Protein AF-A0A9W6PBM6-F1 (afdb_monomer_lite)

Sequence (215 aa):
MSSSIDFDEAFSVLFLESGWREPIGPVEALRRWKSFSEDCLDGFPWDVDDYNNDLTLRTRLAETLPRLEEEGYDAARRLAGKIEESDSRVRVVLRCESFLGFPEDRWWLRRTPIYASKDFCIEFREAYGVDIEPKSRFDDDKREIARMKAAGMSALDVLIHVRAEGWYVSTNSGLFFRAFREAFPSVRRNRKLVLGWISGEVEEPMLRSSFSEHR

Secondary structure (DSSP, 8-state):
---HHHHHHHHHHHHHHTT-SS---HHHHHHHHHHHHHHHHT-B-S-HHHHHHHHHHHHHHHHHHHHHHHTT-HHHHHHHHHHHHHHHHHHHHEEEE--TTS-GGGHHHHEEESEE-HHHHHHHHHHH----EE--HHHHHHHHHHHHHHTT--HHHHHHHHHHTT-GGGGSHHHHHHHHHHH-GGGGTTHHHHHHHHHTSS-HHHHHHHHHTT-

Organism: NCBI:txid1670832

Structure (mmCIF, N/CA/C/O backbone):
data_AF-A0A9W6PBM6-F1
#
_entry.id   AF-A0A9W6PBM6-F1
#
loop_
_atom_site.group_PDB
_atom_site.id
_atom_site.type_symbol
_atom_site.label_atom_id
_atom_site.label_alt_id
_atom_site.label_comp_id
_atom_site.label_asym_id
_atom_site.label_entity_id
_atom_site.label_seq_id
_atom_site.pdbx_PDB_ins_code
_atom_site.Cartn_x
_atom_site.Cartn_y
_atom_site.Cartn_z
_atom_site.occupancy
_atom_site.B_iso_or_equiv
_atom_site.auth_seq_id
_atom_site.auth_comp_id
_atom_site.auth_asym_id
_atom_site.auth_atom_id
_atom_site.pdbx_PDB_model_num
ATOM 1 N N . MET A 1 1 ? 33.740 -4.384 -11.331 1.00 48.44 1 MET A N 1
ATOM 2 C CA . MET A 1 1 ? 32.883 -4.520 -10.135 1.00 48.44 1 MET A CA 1
ATOM 3 C C . MET A 1 1 ? 32.331 -3.139 -9.820 1.00 48.44 1 MET A C 1
ATOM 5 O O . MET A 1 1 ? 33.016 -2.377 -9.152 1.00 48.44 1 MET A O 1
ATOM 9 N N . SER A 1 2 ? 31.169 -2.783 -10.375 1.00 53.16 2 SER A N 1
ATOM 10 C CA . SER A 1 2 ? 30.454 -1.574 -9.942 1.00 53.16 2 SER A CA 1
ATOM 11 C C . SER A 1 2 ? 29.960 -1.812 -8.507 1.00 53.16 2 SER A C 1
ATOM 13 O O . SER A 1 2 ? 29.521 -2.917 -8.171 1.00 53.16 2 SER A O 1
ATOM 15 N N . SER A 1 3 ? 30.190 -0.842 -7.622 1.00 68.25 3 SER A N 1
ATOM 16 C CA . SER A 1 3 ? 29.920 -0.974 -6.186 1.00 68.25 3 SER A CA 1
ATOM 17 C C . SER A 1 3 ? 28.427 -0.793 -5.882 1.00 68.25 3 SER A C 1
ATOM 19 O O . SER A 1 3 ? 27.703 -0.182 -6.659 1.00 68.25 3 SER A O 1
ATOM 21 N N . SER A 1 4 ? 27.945 -1.278 -4.733 1.00 69.12 4 SER A N 1
ATOM 22 C CA . SER A 1 4 ? 26.537 -1.087 -4.329 1.00 69.12 4 SER A CA 1
ATOM 23 C C . SER A 1 4 ? 26.129 0.389 -4.206 1.00 69.12 4 SER A C 1
ATOM 25 O O . SER A 1 4 ? 24.954 0.693 -4.352 1.00 69.12 4 SER A O 1
ATOM 27 N N . ILE A 1 5 ? 27.082 1.290 -3.936 1.00 71.50 5 ILE A N 1
ATOM 28 C CA . ILE A 1 5 ? 26.837 2.735 -3.799 1.00 71.50 5 ILE A CA 1
ATOM 29 C C . ILE A 1 5 ? 26.581 3.373 -5.173 1.00 71.50 5 ILE A C 1
ATOM 31 O O . ILE A 1 5 ? 25.700 4.213 -5.304 1.00 71.50 5 ILE A O 1
ATOM 35 N N . ASP A 1 6 ? 27.299 2.911 -6.197 1.00 89.44 6 ASP A N 1
ATOM 36 C CA . ASP A 1 6 ? 27.178 3.377 -7.586 1.00 89.44 6 ASP A CA 1
ATOM 37 C C . ASP A 1 6 ? 25.800 3.013 -8.178 1.00 89.44 6 ASP A C 1
ATOM 39 O O . ASP A 1 6 ? 25.135 3.844 -8.788 1.00 89.44 6 ASP A O 1
ATOM 43 N N . PHE A 1 7 ? 25.290 1.809 -7.886 1.00 94.38 7 PHE A N 1
ATOM 44 C CA . PHE A 1 7 ? 23.940 1.413 -8.308 1.00 94.38 7 PHE A CA 1
ATOM 45 C C . PHE A 1 7 ? 22.820 2.207 -7.621 1.00 94.38 7 PHE A C 1
ATOM 47 O O . PHE A 1 7 ? 21.872 2.610 -8.290 1.00 94.38 7 PHE A O 1
ATOM 54 N N . ASP A 1 8 ? 22.890 2.413 -6.303 1.00 96.00 8 ASP A N 1
ATOM 55 C CA . ASP A 1 8 ? 21.833 3.111 -5.558 1.00 96.00 8 ASP A CA 1
ATOM 56 C C . ASP A 1 8 ? 21.700 4.575 -6.008 1.00 96.00 8 ASP A C 1
ATOM 58 O O . ASP A 1 8 ? 20.582 5.089 -6.133 1.00 96.00 8 ASP A O 1
ATOM 62 N N . GLU A 1 9 ? 22.828 5.232 -6.290 1.00 96.00 9 GLU A N 1
ATOM 63 C CA . GLU A 1 9 ? 22.867 6.590 -6.833 1.00 96.00 9 GLU A CA 1
ATOM 64 C C . GLU A 1 9 ? 22.332 6.633 -8.270 1.00 96.00 9 GLU A C 1
ATOM 66 O O . GLU A 1 9 ? 21.391 7.384 -8.537 1.00 96.00 9 GLU A O 1
ATOM 71 N N . ALA A 1 10 ? 22.842 5.776 -9.165 1.00 96.31 10 ALA A N 1
ATOM 72 C CA . ALA A 1 10 ? 22.375 5.694 -10.551 1.00 96.31 10 ALA A CA 1
ATOM 73 C C . ALA A 1 10 ? 20.869 5.393 -10.632 1.00 96.31 10 ALA A C 1
ATOM 75 O O . ALA A 1 10 ? 20.134 6.049 -11.373 1.00 96.31 10 ALA A O 1
ATOM 76 N N . PHE A 1 11 ? 20.379 4.459 -9.809 1.00 97.50 11 PHE A N 1
ATOM 77 C CA . PHE A 1 11 ? 18.954 4.166 -9.682 1.00 97.50 11 PHE A CA 1
ATOM 78 C C . PHE A 1 11 ? 18.173 5.404 -9.254 1.00 97.50 11 PHE A C 1
ATOM 80 O O . PHE A 1 11 ? 17.203 5.764 -9.916 1.00 97.50 11 PHE A O 1
ATOM 87 N N . SER A 1 12 ? 18.593 6.070 -8.177 1.00 96.81 12 SER A N 1
ATOM 88 C CA . SER A 1 12 ? 17.875 7.226 -7.629 1.00 96.81 12 SER A CA 1
ATOM 89 C C . SER A 1 12 ? 17.792 8.380 -8.634 1.00 96.81 12 SER A C 1
ATOM 91 O O . SER A 1 12 ? 16.738 9.009 -8.752 1.00 96.81 12 SER A O 1
ATOM 93 N N . VAL A 1 13 ? 18.872 8.630 -9.384 1.00 96.25 13 VAL A N 1
ATOM 94 C CA . VAL A 1 13 ? 18.924 9.646 -10.447 1.00 96.25 13 VAL A CA 1
ATOM 95 C C . VAL A 1 13 ? 17.980 9.282 -11.590 1.00 96.25 13 VAL A C 1
ATOM 97 O O . VAL A 1 13 ? 17.091 10.065 -11.918 1.00 96.25 13 VAL A O 1
ATOM 100 N N . LEU A 1 14 ? 18.096 8.077 -12.154 1.00 95.38 14 LEU A N 1
ATOM 101 C CA . LEU A 1 14 ? 17.248 7.656 -13.272 1.00 95.38 14 LEU A CA 1
ATOM 102 C C . LEU A 1 14 ? 15.766 7.558 -12.891 1.00 95.38 14 LEU A C 1
ATOM 104 O O . LEU A 1 14 ? 14.889 7.821 -13.716 1.00 95.38 14 LEU A O 1
ATOM 108 N N . PHE A 1 15 ? 15.462 7.186 -11.648 1.00 94.50 15 PHE A N 1
ATOM 109 C CA . PHE A 1 15 ? 14.090 7.140 -11.151 1.00 94.50 15 PHE A CA 1
ATOM 110 C C . PHE A 1 15 ? 13.494 8.548 -11.032 1.00 94.50 15 PHE A C 1
ATOM 112 O O . PHE A 1 15 ? 12.340 8.760 -11.405 1.00 94.50 15 PHE A O 1
ATOM 119 N N . LEU A 1 16 ? 14.282 9.530 -10.583 1.00 94.75 16 LEU A N 1
ATOM 120 C CA . LEU A 1 16 ? 13.883 10.938 -10.577 1.00 94.75 16 LEU A CA 1
ATOM 121 C C . LEU A 1 16 ? 13.661 11.459 -12.007 1.00 94.75 16 LEU A C 1
ATOM 123 O O . LEU A 1 16 ? 12.617 12.046 -12.286 1.00 94.75 16 LEU A O 1
ATOM 127 N N . GLU A 1 17 ? 14.582 11.177 -12.933 1.00 94.56 17 GLU A N 1
ATOM 128 C CA . GLU A 1 17 ? 14.462 11.550 -14.353 1.00 94.56 17 GLU A CA 1
ATOM 129 C C . GLU A 1 17 ? 13.239 10.935 -15.039 1.00 94.56 17 GLU A C 1
ATOM 131 O O . GLU A 1 17 ? 12.662 11.544 -15.940 1.00 94.56 17 GLU A O 1
ATOM 136 N N . SER A 1 18 ? 12.803 9.751 -14.597 1.00 91.44 18 SER A N 1
ATOM 137 C CA . SER A 1 18 ? 11.570 9.134 -15.093 1.00 91.44 18 SER A CA 1
ATOM 138 C C . SER A 1 18 ? 10.317 9.952 -14.744 1.00 91.44 18 SER A C 1
ATOM 140 O O . SER A 1 18 ? 9.258 9.722 -15.318 1.00 91.44 18 SER A O 1
ATOM 142 N N . GLY A 1 19 ? 10.416 10.939 -13.847 1.00 91.44 19 GLY A N 1
ATOM 143 C CA . GLY A 1 19 ? 9.317 11.814 -13.438 1.00 91.44 19 GLY A CA 1
ATOM 144 C C . GLY A 1 19 ? 8.687 11.422 -12.102 1.00 91.44 19 GLY A C 1
ATOM 145 O O . GLY A 1 19 ? 7.528 11.758 -11.848 1.00 91.44 19 GLY A O 1
ATOM 146 N N . TRP A 1 20 ? 9.410 10.682 -11.259 1.00 93.31 20 TRP A N 1
ATOM 147 C CA . TRP A 1 20 ? 9.046 10.515 -9.852 1.00 93.31 20 TRP A CA 1
ATOM 148 C C . TRP A 1 20 ? 9.340 11.806 -9.068 1.00 93.31 20 TRP A C 1
ATOM 150 O O . TRP A 1 20 ? 10.164 12.611 -9.487 1.00 93.31 20 TRP A O 1
ATOM 160 N N . ARG A 1 21 ? 8.644 12.058 -7.951 1.00 90.56 21 ARG A N 1
ATOM 161 C CA . ARG A 1 21 ? 8.680 13.384 -7.292 1.00 90.56 21 ARG A CA 1
ATOM 162 C C . ARG A 1 21 ? 9.959 13.646 -6.494 1.00 90.56 21 ARG A C 1
ATOM 164 O O . ARG A 1 21 ? 10.412 14.783 -6.430 1.00 90.56 21 ARG A O 1
ATOM 171 N N . GLU A 1 22 ? 10.507 12.613 -5.864 1.00 92.12 22 GLU A N 1
ATOM 172 C CA . GLU A 1 22 ? 11.639 12.710 -4.936 1.00 92.12 22 GLU A CA 1
ATOM 173 C C . GLU A 1 22 ? 12.583 11.521 -5.133 1.00 92.12 22 GLU A C 1
ATOM 175 O O . GLU A 1 22 ? 12.103 10.441 -5.470 1.00 92.12 22 GLU A O 1
ATOM 180 N N . PRO A 1 23 ? 13.898 11.654 -4.898 1.00 92.06 23 PRO A N 1
ATOM 181 C CA . PRO A 1 23 ? 14.811 10.516 -4.973 1.00 92.06 23 PRO A CA 1
ATOM 182 C C . PRO A 1 23 ? 14.348 9.349 -4.088 1.00 92.06 23 PRO A C 1
ATOM 184 O O . PRO A 1 23 ? 14.012 9.530 -2.917 1.00 92.06 23 PRO A O 1
ATOM 187 N N . ILE A 1 24 ? 14.350 8.140 -4.645 1.00 96.38 24 ILE A N 1
ATOM 188 C CA . ILE A 1 24 ? 14.013 6.899 -3.943 1.00 96.38 24 ILE A CA 1
ATOM 189 C C . ILE A 1 24 ? 15.064 5.845 -4.276 1.00 96.38 24 ILE A C 1
ATOM 191 O O . ILE A 1 24 ? 15.410 5.650 -5.437 1.00 96.38 24 ILE A O 1
ATOM 195 N N . GLY A 1 25 ? 15.559 5.157 -3.249 1.00 97.12 25 GLY A N 1
ATOM 196 C CA . GLY A 1 25 ? 16.510 4.066 -3.427 1.00 97.12 25 GLY A CA 1
ATOM 197 C C . GLY A 1 25 ? 15.835 2.758 -3.862 1.00 97.12 25 GLY A C 1
ATOM 198 O O . GLY A 1 25 ? 14.642 2.549 -3.607 1.00 97.12 25 GLY A O 1
ATOM 199 N N . PRO A 1 26 ? 16.600 1.817 -4.438 1.00 97.62 26 PRO A N 1
ATOM 200 C CA . PRO A 1 26 ? 16.070 0.552 -4.952 1.00 97.62 26 PRO A CA 1
ATOM 201 C C . PRO A 1 26 ? 15.400 -0.312 -3.873 1.00 97.62 26 PRO A C 1
ATOM 203 O O . PRO A 1 26 ? 14.389 -0.968 -4.128 1.00 97.62 26 PRO A O 1
ATOM 206 N N . VAL A 1 27 ? 15.934 -0.294 -2.646 1.00 97.44 27 VAL A N 1
ATOM 207 C CA . VAL A 1 27 ? 15.370 -1.034 -1.503 1.00 97.44 27 VAL A CA 1
ATOM 208 C C . VAL A 1 27 ? 13.991 -0.500 -1.121 1.00 97.44 27 VAL A C 1
ATOM 210 O O . VAL A 1 27 ? 13.068 -1.281 -0.897 1.00 97.44 27 VAL A O 1
ATOM 213 N N . GLU A 1 28 ? 13.838 0.822 -1.074 1.00 97.56 28 GLU A N 1
ATOM 214 C CA . GLU A 1 28 ? 12.576 1.468 -0.717 1.00 97.56 28 GLU A CA 1
ATOM 215 C C . GLU A 1 28 ? 11.527 1.288 -1.821 1.00 97.56 28 GLU A C 1
ATOM 217 O O . GLU A 1 28 ? 10.378 0.970 -1.519 1.00 97.56 28 GLU A O 1
ATOM 222 N N . ALA A 1 29 ? 11.918 1.391 -3.097 1.00 98.19 29 ALA A N 1
ATOM 223 C CA . ALA A 1 29 ? 11.020 1.135 -4.223 1.00 98.19 29 ALA A CA 1
ATOM 224 C C . ALA A 1 29 ? 10.484 -0.308 -4.211 1.00 98.19 29 ALA A C 1
ATOM 226 O O . ALA A 1 29 ? 9.277 -0.526 -4.333 1.00 98.19 29 ALA A O 1
ATOM 227 N N . LEU A 1 30 ? 11.360 -1.295 -3.978 1.00 98.44 30 LEU A N 1
ATOM 228 C CA . LEU A 1 30 ? 10.950 -2.692 -3.814 1.00 98.44 30 LEU A CA 1
ATOM 229 C C . LEU A 1 30 ? 10.023 -2.878 -2.612 1.00 98.44 30 LEU A C 1
ATOM 231 O O . LEU A 1 30 ? 9.016 -3.578 -2.718 1.00 98.44 30 LEU A O 1
ATOM 235 N N . ARG A 1 31 ? 10.361 -2.274 -1.466 1.00 97.88 31 ARG A N 1
ATOM 236 C CA . ARG A 1 31 ? 9.555 -2.374 -0.246 1.00 97.88 31 ARG A CA 1
ATOM 237 C C . ARG A 1 31 ? 8.140 -1.856 -0.488 1.00 97.88 31 ARG A C 1
ATOM 239 O O . ARG A 1 31 ? 7.194 -2.549 -0.132 1.00 97.88 31 ARG A O 1
ATOM 246 N N . ARG A 1 32 ? 7.996 -0.688 -1.123 1.00 97.44 32 ARG A N 1
ATOM 247 C CA . ARG A 1 32 ? 6.688 -0.109 -1.464 1.00 97.44 32 ARG A CA 1
ATOM 248 C C . ARG A 1 32 ? 5.885 -1.012 -2.391 1.00 97.44 32 ARG A C 1
ATOM 250 O O . ARG A 1 32 ? 4.752 -1.339 -2.065 1.00 97.44 32 ARG A O 1
ATOM 257 N N . TRP A 1 33 ? 6.491 -1.498 -3.476 1.00 98.12 33 TRP A N 1
ATOM 258 C CA . TRP A 1 33 ? 5.792 -2.397 -4.399 1.00 98.12 33 TRP A CA 1
ATOM 259 C C . TRP A 1 33 ? 5.368 -3.717 -3.740 1.00 98.12 33 TRP A C 1
ATOM 261 O O . TRP A 1 33 ? 4.278 -4.231 -3.987 1.00 98.12 33 TRP A O 1
ATOM 271 N N . LYS A 1 34 ? 6.205 -4.257 -2.848 1.00 97.94 34 LYS A N 1
ATOM 272 C CA . LYS A 1 34 ? 5.854 -5.437 -2.055 1.00 97.94 34 LYS A CA 1
ATOM 273 C C . LYS A 1 34 ? 4.678 -5.157 -1.112 1.00 97.94 34 LYS A C 1
ATOM 275 O O . LYS A 1 34 ? 3.774 -5.983 -1.041 1.00 97.94 34 LYS A O 1
ATOM 280 N N . SER A 1 35 ? 4.669 -4.009 -0.433 1.00 96.50 35 SER A N 1
ATOM 281 C CA . SER A 1 35 ? 3.544 -3.598 0.416 1.00 96.50 35 SER A CA 1
ATOM 282 C C . SER A 1 35 ? 2.253 -3.451 -0.390 1.00 96.50 35 SER A C 1
ATOM 284 O O . SER A 1 35 ? 1.244 -4.020 0.005 1.00 96.50 35 SER A O 1
ATOM 286 N N . PHE A 1 36 ? 2.299 -2.815 -1.565 1.00 97.62 36 PHE A N 1
ATOM 287 C CA . PHE A 1 36 ? 1.158 -2.760 -2.485 1.00 97.62 36 PHE A CA 1
ATOM 288 C C . PHE A 1 36 ? 0.641 -4.158 -2.853 1.00 97.62 36 PHE A C 1
ATOM 290 O O . PHE A 1 36 ? -0.565 -4.409 -2.844 1.00 97.62 36 PHE A O 1
ATOM 297 N N . SER A 1 37 ? 1.548 -5.097 -3.149 1.00 97.25 37 SER A N 1
ATOM 298 C CA . SER A 1 37 ? 1.170 -6.479 -3.447 1.00 97.25 37 SER A CA 1
ATOM 299 C C . SER A 1 37 ? 0.463 -7.167 -2.283 1.00 97.25 37 SER A C 1
ATOM 301 O O . SER A 1 37 ? -0.447 -7.960 -2.524 1.00 97.25 37 SER A O 1
ATOM 303 N N . GLU A 1 38 ? 0.911 -6.934 -1.055 1.00 96.31 38 GLU A N 1
ATOM 304 C CA . GLU A 1 38 ? 0.310 -7.506 0.150 1.00 96.31 38 GLU A CA 1
ATOM 305 C C . GLU A 1 38 ? -1.066 -6.885 0.409 1.00 96.31 38 GLU A C 1
ATOM 307 O O . GLU A 1 38 ? -2.045 -7.614 0.560 1.00 96.31 38 GLU A O 1
ATOM 312 N N . ASP A 1 39 ? -1.172 -5.563 0.297 1.00 96.75 39 ASP A N 1
ATOM 313 C CA . ASP A 1 39 ? -2.428 -4.828 0.442 1.00 96.75 39 ASP A CA 1
ATOM 314 C C . ASP A 1 39 ? -3.469 -5.228 -0.615 1.00 96.75 39 ASP A C 1
ATOM 316 O O . ASP A 1 39 ? -4.649 -5.373 -0.301 1.00 96.75 39 ASP A O 1
ATOM 320 N N . CYS A 1 40 ? -3.059 -5.486 -1.862 1.00 97.25 40 CYS A N 1
ATOM 321 C CA . CYS A 1 40 ? -3.966 -6.015 -2.884 1.00 97.25 40 CYS A CA 1
ATOM 322 C C . CYS A 1 40 ? -4.524 -7.394 -2.509 1.00 97.25 40 CYS A C 1
ATOM 324 O O . CYS A 1 40 ? -5.707 -7.655 -2.723 1.00 97.25 40 CYS A O 1
ATOM 326 N N . LEU A 1 41 ? -3.695 -8.286 -1.955 1.00 96.94 41 LEU A N 1
ATOM 327 C CA . LEU A 1 41 ? -4.128 -9.635 -1.572 1.00 96.94 41 LEU A CA 1
ATOM 328 C C . LEU A 1 41 ? -5.163 -9.603 -0.446 1.00 96.94 41 LEU A C 1
ATOM 330 O O . LEU A 1 41 ? -6.127 -10.369 -0.503 1.00 96.94 41 LEU A O 1
ATOM 334 N N . ASP A 1 42 ? -4.994 -8.697 0.515 1.00 97.12 42 ASP A N 1
ATOM 335 C CA . ASP A 1 42 ? -5.900 -8.504 1.653 1.00 97.12 42 ASP A CA 1
ATOM 336 C C . ASP A 1 42 ? -7.119 -7.611 1.327 1.00 97.12 42 ASP A C 1
ATOM 338 O O . ASP A 1 42 ? -7.988 -7.401 2.180 1.00 97.12 42 ASP A O 1
ATOM 342 N N . GLY A 1 43 ? -7.220 -7.146 0.078 1.00 97.81 43 GLY A N 1
ATOM 343 C CA . GLY A 1 43 ? -8.232 -6.221 -0.419 1.00 97.81 43 GLY A CA 1
ATOM 344 C C . GLY A 1 43 ? -7.800 -4.783 -0.180 1.00 97.81 43 GLY A C 1
ATOM 345 O O . GLY A 1 43 ? -7.874 -4.297 0.947 1.00 97.81 43 GLY A O 1
ATOM 346 N N . PHE A 1 44 ? -7.376 -4.116 -1.260 1.00 97.88 44 PHE A N 1
ATOM 347 C CA . PHE A 1 44 ? -6.656 -2.845 -1.191 1.00 97.88 44 PHE A CA 1
ATOM 348 C C . PHE A 1 44 ? -7.371 -1.839 -0.269 1.00 97.88 44 PHE A C 1
ATOM 350 O O . PHE A 1 44 ? -8.522 -1.459 -0.539 1.00 97.88 44 PHE A O 1
ATOM 357 N N . PRO A 1 45 ? -6.744 -1.452 0.855 1.00 97.50 45 PRO A N 1
ATOM 358 C CA . PRO A 1 45 ? -7.442 -0.757 1.924 1.00 97.50 45 PRO A CA 1
ATOM 359 C C . PRO A 1 45 ? -7.416 0.761 1.758 1.00 97.50 45 PRO A C 1
ATOM 361 O O . PRO A 1 45 ? -8.134 1.448 2.479 1.00 97.50 45 PRO A O 1
ATOM 364 N N . TRP A 1 46 ? -6.579 1.290 0.866 1.00 97.44 46 TRP A N 1
ATOM 365 C CA . TRP A 1 46 ? -6.329 2.721 0.685 1.00 97.44 46 TRP A CA 1
ATOM 366 C C . TRP A 1 46 ? -7.272 3.353 -0.342 1.00 97.44 46 TRP A C 1
ATOM 368 O O . TRP A 1 46 ? -8.226 2.709 -0.776 1.00 97.44 46 TRP A O 1
ATOM 378 N N . ASP A 1 47 ? -7.063 4.628 -0.652 1.00 97.38 47 ASP A N 1
ATOM 379 C CA . ASP A 1 47 ? -7.880 5.371 -1.612 1.00 97.38 47 ASP A CA 1
ATOM 380 C C . ASP A 1 47 ? -7.375 5.215 -3.061 1.00 97.38 47 ASP A C 1
ATOM 382 O O . ASP A 1 47 ? -6.381 4.532 -3.343 1.00 97.38 47 ASP A O 1
ATOM 386 N N . VAL A 1 48 ? -8.110 5.796 -4.010 1.00 97.94 48 VAL A N 1
ATOM 387 C CA . VAL A 1 48 ? -7.766 5.725 -5.441 1.00 97.94 48 VAL A CA 1
ATOM 388 C C . VAL A 1 48 ? -6.455 6.449 -5.768 1.00 97.94 48 VAL A C 1
ATOM 390 O O . VAL A 1 48 ? -5.725 6.018 -6.665 1.00 97.94 48 VAL A O 1
ATOM 393 N N . ASP A 1 49 ? -6.122 7.517 -5.045 1.00 97.69 49 ASP A N 1
ATOM 394 C CA . ASP A 1 49 ? -4.885 8.266 -5.269 1.00 97.69 49 ASP A CA 1
ATOM 395 C C . ASP A 1 49 ? -3.662 7.450 -4.835 1.00 97.69 49 ASP A C 1
ATOM 397 O O . ASP A 1 49 ? -2.674 7.381 -5.574 1.00 97.69 49 ASP A O 1
ATOM 401 N N . ASP A 1 50 ? -3.737 6.778 -3.684 1.00 97.88 50 ASP A N 1
ATOM 402 C CA . ASP A 1 50 ? -2.719 5.839 -3.208 1.00 97.88 50 ASP A CA 1
ATOM 403 C C . ASP A 1 50 ? -2.503 4.700 -4.219 1.00 97.88 50 ASP A C 1
ATOM 405 O O . ASP A 1 50 ? -1.369 4.436 -4.626 1.00 97.88 50 ASP A O 1
ATOM 409 N N . TYR A 1 51 ? -3.586 4.103 -4.728 1.00 98.19 51 TYR A N 1
ATOM 410 C CA . TYR A 1 51 ? -3.513 3.072 -5.770 1.00 98.19 51 TYR A CA 1
ATOM 411 C C . TYR A 1 51 ? -2.799 3.566 -7.036 1.00 98.19 51 TYR A C 1
ATOM 413 O O . TYR A 1 51 ? -1.890 2.912 -7.554 1.00 98.19 51 TYR A O 1
ATOM 421 N N . ASN A 1 52 ? -3.159 4.756 -7.522 1.00 97.75 52 ASN A N 1
ATOM 422 C CA . ASN A 1 52 ? -2.528 5.358 -8.695 1.00 97.75 52 ASN A CA 1
ATOM 423 C C . ASN A 1 52 ? -1.045 5.687 -8.464 1.00 97.75 52 ASN A C 1
ATOM 425 O O . ASN A 1 52 ? -0.231 5.564 -9.389 1.00 97.75 52 ASN A O 1
ATOM 429 N N . ASN A 1 53 ? -0.666 6.080 -7.245 1.00 97.50 53 ASN A N 1
ATOM 430 C CA . ASN A 1 53 ? 0.732 6.302 -6.882 1.00 97.50 53 ASN A CA 1
ATOM 431 C C . ASN A 1 53 ? 1.545 4.998 -6.960 1.00 97.50 53 ASN A C 1
ATOM 433 O O . ASN A 1 53 ? 2.653 5.012 -7.504 1.00 97.50 53 ASN A O 1
ATOM 437 N N . ASP A 1 54 ? 0.994 3.871 -6.503 1.00 98.19 54 ASP A N 1
ATOM 438 C CA . ASP A 1 54 ? 1.647 2.559 -6.599 1.00 98.19 54 ASP A CA 1
ATOM 439 C C . ASP A 1 54 ? 1.765 2.064 -8.051 1.00 98.19 54 ASP A C 1
ATOM 441 O O . ASP A 1 54 ? 2.821 1.574 -8.469 1.00 98.19 54 ASP A O 1
ATOM 445 N N . LEU A 1 55 ? 0.735 2.268 -8.879 1.00 97.81 55 LEU A N 1
ATOM 446 C CA . LEU A 1 55 ? 0.815 1.968 -10.315 1.00 97.81 55 LEU A CA 1
ATOM 447 C C . LEU A 1 55 ? 1.847 2.845 -11.041 1.00 97.81 55 LEU A C 1
ATOM 449 O O . LEU A 1 55 ? 2.555 2.387 -11.949 1.00 97.81 55 LEU A O 1
ATOM 453 N N . THR A 1 56 ? 1.972 4.107 -10.627 1.00 97.62 56 THR A N 1
ATOM 454 C CA . THR A 1 56 ? 3.005 5.017 -11.133 1.00 97.62 56 THR A CA 1
ATOM 455 C C . THR A 1 56 ? 4.394 4.516 -10.740 1.00 97.62 56 THR A C 1
ATOM 457 O O . THR A 1 56 ? 5.268 4.440 -11.604 1.00 97.62 56 THR A O 1
ATOM 460 N N . LEU A 1 57 ? 4.592 4.095 -9.484 1.00 98.00 57 LEU A N 1
ATOM 461 C CA . LEU A 1 57 ? 5.846 3.500 -9.010 1.00 98.00 57 LEU A CA 1
ATOM 462 C C . LEU A 1 57 ? 6.248 2.302 -9.882 1.00 98.00 57 LEU A C 1
ATOM 464 O O . LEU A 1 57 ? 7.383 2.238 -10.360 1.00 98.00 57 LEU A O 1
ATOM 468 N N . ARG A 1 58 ? 5.317 1.375 -10.145 1.00 98.25 58 ARG A N 1
ATOM 469 C CA . ARG A 1 58 ? 5.586 0.196 -10.983 1.00 98.25 58 ARG A CA 1
ATOM 470 C C . ARG A 1 58 ? 5.913 0.554 -12.427 1.00 98.25 58 ARG A C 1
ATOM 472 O O . ARG A 1 58 ? 6.767 -0.098 -13.033 1.00 98.25 58 ARG A O 1
ATOM 479 N N . THR A 1 59 ? 5.271 1.590 -12.961 1.00 98.00 59 THR A N 1
ATOM 480 C CA . THR A 1 59 ? 5.571 2.120 -14.296 1.00 98.00 59 THR A CA 1
ATOM 481 C C . THR A 1 59 ? 6.996 2.661 -14.359 1.00 98.00 59 THR A C 1
ATOM 483 O O . THR A 1 59 ? 7.735 2.308 -15.272 1.00 98.00 59 THR A O 1
ATOM 486 N N . ARG A 1 60 ? 7.427 3.427 -13.350 1.00 97.81 60 ARG A N 1
ATOM 487 C CA . ARG A 1 60 ? 8.802 3.943 -13.287 1.00 97.81 60 ARG A CA 1
ATOM 488 C C . ARG A 1 60 ? 9.827 2.828 -13.134 1.00 97.81 60 ARG A C 1
ATOM 490 O O . ARG A 1 60 ? 10.828 2.824 -13.838 1.00 97.81 60 ARG A O 1
ATOM 497 N N . LEU A 1 61 ? 9.540 1.812 -12.319 1.00 98.00 61 LEU A N 1
ATOM 498 C CA . LEU A 1 61 ? 10.375 0.608 -12.240 1.00 98.00 61 LEU A CA 1
ATOM 499 C C . LEU A 1 61 ? 10.519 -0.089 -13.605 1.00 98.00 61 LEU A C 1
ATOM 501 O O . LEU A 1 61 ? 11.619 -0.512 -13.952 1.00 98.00 61 LEU A O 1
ATOM 505 N N . ALA A 1 62 ? 9.438 -0.172 -14.392 1.00 97.44 62 ALA A N 1
ATOM 506 C CA . ALA A 1 62 ? 9.469 -0.755 -15.737 1.00 97.44 62 ALA A CA 1
ATOM 507 C C . ALA A 1 62 ? 10.348 0.039 -16.718 1.00 97.44 62 ALA A C 1
ATOM 509 O O . ALA A 1 62 ? 10.910 -0.543 -17.637 1.00 97.44 62 ALA A O 1
ATOM 510 N N . GLU A 1 63 ? 10.443 1.357 -16.535 1.00 96.38 63 GLU A N 1
ATOM 511 C CA . GLU A 1 63 ? 11.196 2.268 -17.403 1.00 96.38 63 GLU A CA 1
ATOM 512 C C . GLU A 1 63 ? 12.674 2.376 -16.982 1.00 96.38 63 GLU A C 1
ATOM 514 O O . GLU A 1 63 ? 13.560 2.450 -17.832 1.00 96.38 63 GLU A O 1
ATOM 519 N N . THR A 1 64 ? 12.957 2.361 -15.677 1.00 97.00 64 THR A N 1
ATOM 520 C CA . THR A 1 64 ? 14.304 2.560 -15.120 1.00 97.00 64 THR A CA 1
ATOM 521 C C . THR A 1 64 ? 15.155 1.289 -15.140 1.00 97.00 64 THR A C 1
ATOM 523 O O . THR A 1 64 ? 16.340 1.356 -15.460 1.00 97.00 64 THR A O 1
ATOM 526 N N . LEU A 1 65 ? 14.586 0.124 -14.803 1.00 97.75 65 LEU A N 1
ATOM 527 C CA . LEU A 1 65 ? 15.374 -1.107 -14.643 1.00 97.75 65 LEU A CA 1
ATOM 528 C C . LEU A 1 65 ? 16.040 -1.599 -15.940 1.00 97.75 65 LEU A C 1
ATOM 530 O O . LEU A 1 65 ? 17.220 -1.945 -15.866 1.00 97.75 65 LEU A O 1
ATOM 534 N N . PRO A 1 66 ? 15.371 -1.593 -17.112 1.00 97.12 66 PRO A N 1
ATOM 535 C CA . PRO A 1 66 ? 16.016 -1.993 -18.362 1.00 97.12 66 PRO A CA 1
ATOM 536 C C . PRO A 1 66 ? 17.200 -1.095 -18.734 1.00 97.12 66 PRO A C 1
ATOM 538 O O . PRO A 1 66 ? 18.244 -1.602 -19.127 1.00 97.12 66 PRO A O 1
ATOM 541 N N . ARG A 1 67 ? 17.082 0.225 -18.524 1.00 96.88 67 ARG A N 1
ATOM 542 C CA . ARG A 1 67 ? 18.163 1.190 -18.798 1.00 96.88 67 ARG A CA 1
ATOM 543 C C . ARG A 1 67 ? 19.404 0.909 -17.947 1.00 96.88 67 ARG A C 1
ATOM 545 O O . ARG A 1 67 ? 20.509 0.846 -18.467 1.00 96.88 67 ARG A O 1
ATOM 552 N N . LEU A 1 68 ? 19.217 0.667 -16.648 1.00 96.56 68 LEU A N 1
ATOM 553 C CA . LEU A 1 68 ? 20.318 0.294 -15.750 1.00 96.56 68 LEU A CA 1
ATOM 554 C C . LEU A 1 68 ? 20.952 -1.046 -16.143 1.00 96.56 68 LEU A C 1
ATOM 556 O O . LEU A 1 68 ? 22.160 -1.230 -16.018 1.00 96.56 68 LEU A O 1
ATOM 560 N N . GLU A 1 69 ? 20.154 -2.004 -16.612 1.00 95.94 69 GLU A N 1
ATOM 561 C CA . GLU A 1 69 ? 20.690 -3.273 -17.101 1.00 95.94 69 GLU A CA 1
ATOM 562 C C . GLU A 1 69 ? 21.528 -3.086 -18.378 1.00 95.94 69 GLU A C 1
ATOM 564 O O . GLU A 1 69 ? 22.615 -3.659 -18.472 1.00 95.94 69 G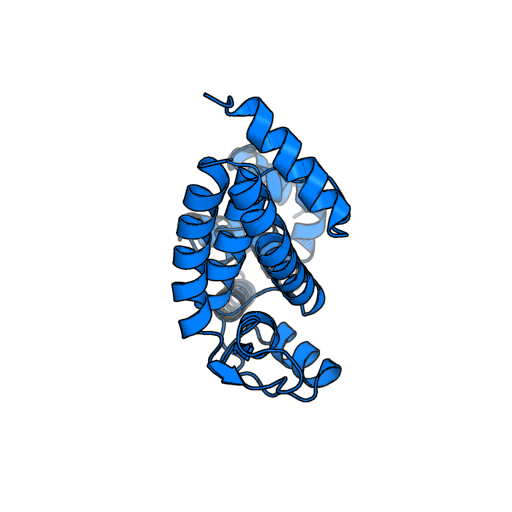LU A O 1
ATOM 569 N N . GLU A 1 70 ? 21.078 -2.248 -19.317 1.00 96.06 70 GLU A N 1
ATOM 570 C CA . GLU A 1 70 ? 21.823 -1.873 -20.530 1.00 96.06 70 GLU A CA 1
ATOM 571 C C . GLU A 1 70 ? 23.145 -1.155 -20.211 1.00 96.06 70 GLU A C 1
ATOM 573 O O . GLU A 1 70 ? 24.149 -1.372 -20.889 1.00 96.06 70 GLU A O 1
ATOM 578 N N . GLU A 1 71 ? 23.173 -0.362 -19.138 1.00 94.25 71 GLU A N 1
ATOM 579 C CA . GLU A 1 71 ? 24.379 0.290 -18.607 1.00 94.25 71 GLU A CA 1
ATOM 580 C C . GLU A 1 71 ? 25.316 -0.676 -17.848 1.00 94.25 71 GLU A C 1
ATOM 582 O O . GLU A 1 71 ? 26.414 -0.298 -17.435 1.00 94.25 71 GLU A O 1
ATOM 587 N N . GLY A 1 72 ? 24.933 -1.950 -17.702 1.00 93.62 72 GLY A N 1
ATOM 588 C CA . GLY A 1 72 ? 25.770 -3.005 -17.126 1.00 93.62 72 GLY A CA 1
ATOM 589 C C . GLY A 1 72 ? 25.604 -3.214 -15.619 1.00 93.62 72 GLY A C 1
ATOM 590 O O . GLY A 1 72 ? 26.423 -3.900 -14.998 1.00 93.62 72 GLY A O 1
ATOM 591 N N . TYR A 1 73 ? 24.553 -2.665 -15.002 1.00 95.06 73 TYR A N 1
ATOM 592 C CA . TYR A 1 73 ? 24.278 -2.867 -13.581 1.00 95.06 73 TYR A CA 1
ATOM 593 C C . TYR A 1 73 ? 23.550 -4.202 -13.328 1.00 95.06 73 TYR A C 1
ATOM 595 O O . TYR A 1 73 ? 22.323 -4.262 -13.277 1.00 95.06 73 TYR A O 1
ATOM 603 N N . ASP A 1 74 ? 24.290 -5.279 -13.028 1.00 94.19 74 ASP A N 1
ATOM 604 C CA . ASP A 1 74 ? 23.717 -6.595 -12.653 1.00 94.19 74 ASP A CA 1
ATOM 605 C C . ASP A 1 74 ? 22.719 -6.531 -11.473 1.00 94.19 74 ASP A C 1
ATOM 607 O O . ASP A 1 74 ? 21.870 -7.411 -11.291 1.00 94.19 74 ASP A O 1
ATOM 611 N N . ALA A 1 75 ? 22.838 -5.508 -10.618 1.00 95.69 75 ALA A N 1
ATOM 612 C CA . ALA A 1 75 ? 21.903 -5.255 -9.526 1.00 95.69 75 ALA A CA 1
ATOM 613 C C . ALA A 1 75 ? 20.483 -4.934 -10.024 1.00 95.69 75 ALA A C 1
ATOM 615 O O . ALA A 1 75 ? 19.523 -5.341 -9.365 1.00 95.69 75 ALA A O 1
ATOM 616 N N . ALA A 1 76 ? 20.345 -4.312 -11.200 1.00 97.12 76 ALA A N 1
ATOM 617 C CA . ALA A 1 76 ? 19.060 -4.038 -11.837 1.00 97.12 76 ALA A CA 1
ATOM 618 C C . ALA A 1 76 ? 18.319 -5.338 -12.168 1.00 97.12 76 ALA A C 1
ATOM 620 O O . ALA A 1 76 ? 17.165 -5.497 -11.776 1.00 97.12 76 ALA A O 1
ATOM 621 N N . ARG A 1 77 ? 19.010 -6.323 -12.761 1.00 96.75 77 ARG A N 1
ATOM 622 C CA . ARG A 1 77 ? 18.435 -7.647 -13.056 1.00 96.75 77 ARG A CA 1
ATOM 623 C C . ARG A 1 77 ? 17.958 -8.361 -11.790 1.00 96.75 77 ARG A C 1
ATOM 625 O O . ARG A 1 77 ? 16.875 -8.942 -11.766 1.00 96.75 77 ARG A O 1
ATOM 632 N N . ARG A 1 78 ? 18.743 -8.306 -10.706 1.00 97.19 78 ARG A N 1
ATOM 633 C CA . ARG A 1 78 ? 18.344 -8.897 -9.413 1.00 97.19 78 ARG A CA 1
ATOM 634 C C . ARG A 1 78 ? 17.121 -8.203 -8.817 1.00 97.19 78 ARG A C 1
ATOM 636 O O . ARG A 1 78 ? 16.267 -8.874 -8.245 1.00 97.19 78 ARG A O 1
ATOM 643 N N . LEU A 1 79 ? 17.047 -6.878 -8.922 1.00 98.12 79 LEU A N 1
ATOM 644 C CA . LEU A 1 79 ? 15.893 -6.110 -8.469 1.00 98.12 79 LEU A CA 1
ATOM 645 C C . LEU A 1 79 ? 14.652 -6.429 -9.313 1.00 98.12 79 LEU A C 1
ATOM 647 O O . LEU A 1 79 ? 13.603 -6.702 -8.739 1.00 98.12 79 LEU A O 1
ATOM 651 N N . ALA A 1 80 ? 14.786 -6.499 -10.639 1.00 98.31 80 ALA A N 1
ATOM 652 C CA . ALA A 1 80 ? 13.711 -6.889 -11.549 1.00 98.31 80 ALA A CA 1
ATOM 653 C C . ALA A 1 80 ? 13.129 -8.267 -11.200 1.00 98.31 80 ALA A C 1
ATOM 655 O O . ALA A 1 80 ? 11.912 -8.409 -11.132 1.00 98.31 80 ALA A O 1
ATOM 656 N N . GLY A 1 81 ? 13.975 -9.252 -10.868 1.00 98.31 81 GLY A N 1
ATOM 657 C CA . GLY A 1 81 ? 13.511 -10.564 -10.402 1.00 98.31 81 GLY A CA 1
ATOM 658 C C . GLY A 1 81 ? 12.633 -10.487 -9.146 1.00 98.31 81 GLY A C 1
ATOM 659 O O . GLY A 1 81 ? 11.572 -11.100 -9.095 1.00 98.31 81 GLY A O 1
ATOM 660 N N . LYS A 1 82 ? 13.016 -9.664 -8.161 1.00 98.38 82 LYS A N 1
ATOM 661 C CA . LYS A 1 82 ? 12.213 -9.447 -6.942 1.00 98.38 82 LYS A CA 1
ATOM 662 C C . LYS A 1 82 ? 10.912 -8.687 -7.214 1.00 98.38 82 LYS A C 1
ATOM 664 O O . LYS A 1 82 ? 9.920 -8.902 -6.522 1.00 98.38 82 LYS A O 1
ATOM 669 N N . ILE A 1 83 ? 10.910 -7.782 -8.193 1.00 98.44 83 ILE A N 1
ATOM 670 C CA . ILE A 1 83 ? 9.686 -7.109 -8.641 1.00 98.44 83 ILE A CA 1
ATOM 671 C C . ILE A 1 83 ? 8.749 -8.113 -9.317 1.00 98.44 83 ILE A C 1
ATOM 673 O O . ILE A 1 83 ? 7.565 -8.106 -9.001 1.00 98.44 83 ILE A O 1
ATOM 677 N N . GLU A 1 84 ? 9.263 -9.020 -10.152 1.00 98.25 84 GLU A N 1
ATOM 678 C CA . GLU A 1 84 ? 8.448 -10.052 -10.809 1.00 98.25 84 GLU A CA 1
ATOM 679 C C . GLU A 1 84 ? 7.814 -11.026 -9.797 1.00 98.25 84 GLU A C 1
ATOM 681 O O . GLU A 1 84 ? 6.665 -11.438 -9.958 1.00 98.25 84 GLU A O 1
ATOM 686 N N . GLU A 1 85 ? 8.513 -11.349 -8.703 1.00 97.56 85 GLU A N 1
ATOM 687 C CA . GLU A 1 85 ? 7.931 -12.116 -7.591 1.00 97.56 85 GLU A CA 1
ATOM 688 C C . GLU A 1 85 ? 6.686 -11.416 -7.015 1.00 97.56 85 GLU A C 1
ATOM 690 O O . GLU A 1 85 ? 5.640 -12.051 -6.854 1.00 97.56 85 GLU A O 1
ATOM 695 N N . SER A 1 86 ? 6.758 -10.107 -6.757 1.00 97.56 86 SER A N 1
ATOM 696 C CA . SER A 1 86 ? 5.600 -9.310 -6.322 1.00 97.56 86 SER A CA 1
ATOM 697 C C . SER A 1 86 ? 4.531 -9.206 -7.415 1.00 97.56 86 SER A C 1
ATOM 699 O O . SER A 1 86 ? 3.347 -9.380 -7.131 1.00 97.56 86 SER A O 1
ATOM 701 N N . ASP A 1 87 ? 4.920 -9.005 -8.675 1.00 98.31 87 ASP A N 1
ATOM 702 C CA . ASP A 1 87 ? 3.996 -8.946 -9.812 1.00 98.31 87 ASP A CA 1
ATOM 703 C C . ASP A 1 87 ? 3.167 -10.226 -9.927 1.00 98.31 87 ASP A C 1
ATOM 705 O O . ASP A 1 87 ? 1.957 -10.161 -10.147 1.00 98.31 87 ASP A O 1
ATOM 709 N N . SER A 1 88 ? 3.785 -11.394 -9.728 1.00 97.31 88 SER A N 1
ATOM 710 C CA . SER A 1 88 ? 3.090 -12.682 -9.783 1.00 97.31 88 SER A CA 1
ATOM 711 C C . SER A 1 88 ? 1.940 -12.762 -8.774 1.00 97.31 88 SER A C 1
ATOM 713 O O . SER A 1 88 ? 0.870 -13.277 -9.100 1.00 97.31 88 SER A O 1
ATOM 715 N N . ARG A 1 89 ? 2.120 -12.178 -7.582 1.00 96.06 89 ARG A N 1
ATOM 716 C CA . ARG A 1 89 ? 1.105 -12.103 -6.523 1.00 96.06 89 ARG A CA 1
ATOM 717 C C . ARG A 1 89 ? 0.006 -11.107 -6.885 1.00 96.06 89 ARG A C 1
ATOM 719 O O . ARG A 1 89 ? -1.173 -11.429 -6.766 1.00 96.06 89 ARG A O 1
ATOM 726 N N . VAL A 1 90 ? 0.383 -9.930 -7.384 1.00 96.31 90 VAL A N 1
ATOM 727 C CA . VAL A 1 90 ? -0.561 -8.886 -7.814 1.00 96.31 90 VAL A CA 1
ATOM 728 C C . VAL A 1 90 ? -1.447 -9.378 -8.963 1.00 96.31 90 VAL A C 1
ATOM 730 O O . VAL A 1 90 ? -2.655 -9.155 -8.939 1.00 96.31 90 VAL A O 1
ATOM 733 N N . ARG A 1 91 ? -0.894 -10.103 -9.946 1.00 96.94 91 ARG A N 1
ATOM 734 C CA . ARG A 1 91 ? -1.645 -10.634 -11.104 1.00 96.94 91 ARG A CA 1
ATOM 735 C C . ARG A 1 91 ? -2.764 -11.605 -10.723 1.00 96.94 91 ARG A C 1
ATOM 737 O O . ARG A 1 91 ? -3.708 -11.768 -11.495 1.00 96.94 91 ARG A O 1
ATOM 744 N N . VAL A 1 92 ? -2.685 -12.246 -9.554 1.00 95.56 92 VAL A N 1
ATOM 745 C CA . VAL A 1 92 ? -3.771 -13.099 -9.039 1.00 95.56 92 VAL A CA 1
ATOM 746 C C . VAL A 1 92 ? -5.008 -12.265 -8.688 1.00 95.56 92 VAL A C 1
ATOM 748 O O . VAL A 1 92 ? -6.129 -12.752 -8.838 1.00 95.56 92 VAL A O 1
ATOM 751 N N . VAL A 1 93 ? -4.816 -11.012 -8.269 1.00 95.88 93 VAL A N 1
ATOM 752 C CA . VAL A 1 93 ? -5.889 -10.096 -7.854 1.00 95.88 93 VAL A CA 1
ATOM 753 C C . VAL A 1 93 ? -6.299 -9.157 -8.991 1.00 95.88 93 VAL A C 1
ATOM 755 O O . VAL A 1 93 ? -7.489 -8.947 -9.220 1.00 95.88 93 VAL A O 1
ATOM 758 N N . LEU A 1 94 ? -5.341 -8.619 -9.749 1.00 96.88 94 LEU A N 1
ATOM 759 C CA . LEU A 1 94 ? -5.597 -7.741 -10.895 1.00 96.88 94 LEU A CA 1
ATOM 760 C C . LEU A 1 94 ? -5.965 -8.574 -12.129 1.00 96.88 94 LEU A C 1
ATOM 762 O O . LEU A 1 94 ? -5.123 -8.872 -12.982 1.00 96.88 94 LEU A O 1
ATOM 766 N N . ARG A 1 95 ? -7.236 -8.978 -12.211 1.00 93.25 95 ARG A N 1
ATOM 767 C CA . ARG A 1 95 ? -7.750 -9.867 -13.271 1.00 93.25 95 ARG A CA 1
ATOM 768 C C . ARG A 1 95 ? -8.773 -9.220 -14.196 1.00 93.25 95 ARG A C 1
ATOM 770 O O . ARG A 1 95 ? -8.974 -9.733 -15.294 1.00 93.25 95 ARG A O 1
ATOM 777 N N . CYS A 1 96 ? -9.408 -8.130 -13.780 1.00 92.00 96 CYS A N 1
ATOM 778 C CA . CYS A 1 96 ? -10.404 -7.446 -14.595 1.00 92.00 96 CYS A CA 1
ATOM 779 C C . CYS A 1 96 ? -9.705 -6.539 -15.608 1.00 92.00 96 CYS A C 1
ATOM 781 O O . CYS A 1 96 ? -9.036 -5.591 -15.213 1.00 92.00 96 CYS A O 1
ATOM 783 N N . GLU A 1 97 ? -9.838 -6.809 -16.908 1.00 94.12 97 GLU A N 1
ATOM 784 C CA . GLU A 1 97 ? -9.337 -5.891 -17.939 1.00 94.12 97 GLU A CA 1
ATOM 785 C C . GLU A 1 97 ? -10.288 -4.701 -18.086 1.00 94.12 97 GLU A C 1
ATOM 787 O O . GLU A 1 97 ? -11.309 -4.791 -18.765 1.00 94.12 97 GLU A O 1
ATOM 792 N N . SER A 1 98 ? -9.961 -3.587 -17.434 1.00 94.56 98 SER A N 1
ATOM 793 C CA . SER A 1 98 ? -10.818 -2.393 -17.410 1.00 94.56 98 SER A CA 1
ATOM 794 C C . SER A 1 98 ? -10.350 -1.298 -18.361 1.00 94.56 98 SER A C 1
ATOM 796 O O . SER A 1 98 ? -11.163 -0.503 -18.823 1.00 94.56 98 SER A O 1
ATOM 798 N N . PHE A 1 99 ? -9.057 -1.256 -18.688 1.00 96.00 99 PHE A N 1
ATOM 799 C CA . PHE A 1 99 ? -8.464 -0.147 -19.434 1.00 96.00 99 PHE A CA 1
ATOM 800 C C . PHE A 1 99 ? -7.731 -0.641 -20.681 1.00 96.00 99 PHE A C 1
ATOM 802 O O . PHE A 1 99 ? -6.503 -0.641 -20.761 1.00 96.00 99 PHE A O 1
ATOM 809 N N . LEU A 1 100 ? -8.503 -1.053 -21.692 1.00 93.69 100 LEU A N 1
ATOM 810 C CA . LEU A 1 100 ? -7.977 -1.680 -22.913 1.00 93.69 100 LEU A CA 1
ATOM 811 C C . LEU A 1 100 ? -7.069 -0.767 -23.758 1.00 93.69 100 LEU A C 1
ATOM 813 O O . LEU A 1 100 ? -6.387 -1.260 -24.655 1.00 93.69 100 LEU A O 1
ATOM 817 N N . GLY A 1 101 ? -7.064 0.541 -23.482 1.00 95.56 101 GLY A N 1
ATOM 818 C CA . GLY A 1 101 ? -6.181 1.512 -24.130 1.00 95.56 101 GLY A CA 1
ATOM 819 C C . GLY A 1 101 ? -4.717 1.416 -23.692 1.00 95.56 101 GLY A C 1
ATOM 820 O O . GLY A 1 101 ? -3.853 1.942 -24.389 1.00 95.56 101 GLY A O 1
ATOM 821 N N . PHE A 1 102 ? -4.419 0.743 -22.574 1.00 96.38 102 PHE A N 1
ATOM 822 C CA . PHE A 1 102 ? -3.037 0.515 -22.158 1.00 96.38 102 PHE A CA 1
ATOM 823 C C . PHE A 1 102 ? -2.417 -0.709 -22.857 1.00 96.38 102 PHE A C 1
ATOM 825 O O . PHE A 1 102 ? -3.113 -1.717 -23.056 1.00 96.38 102 PHE A O 1
ATOM 832 N N . PRO A 1 103 ? -1.109 -0.643 -23.183 1.00 95.31 103 PRO A N 1
ATOM 833 C CA . PRO A 1 103 ? -0.345 -1.768 -23.721 1.00 95.31 103 PRO A CA 1
ATOM 834 C C . PRO A 1 103 ? -0.422 -3.035 -22.855 1.00 95.31 103 PRO A C 1
ATOM 836 O O . PRO A 1 103 ? -0.519 -2.956 -21.629 1.00 95.31 103 PRO A O 1
ATOM 839 N N . GLU A 1 104 ? -0.347 -4.211 -23.485 1.00 93.75 104 GLU A N 1
ATOM 840 C CA . GLU A 1 104 ? -0.425 -5.508 -22.789 1.00 93.75 104 GLU A CA 1
ATOM 841 C C . GLU A 1 104 ? 0.754 -5.754 -21.836 1.00 93.75 104 GLU A C 1
ATOM 843 O O . GLU A 1 104 ? 0.575 -6.330 -20.762 1.00 93.75 104 GLU A O 1
ATOM 848 N N . ASP A 1 105 ? 1.948 -5.277 -22.190 1.00 93.88 105 ASP A N 1
ATOM 849 C CA . ASP A 1 105 ? 3.156 -5.355 -21.362 1.00 93.88 105 ASP A CA 1
ATOM 850 C C . ASP A 1 105 ? 3.071 -4.465 -20.107 1.00 93.88 105 ASP A C 1
ATOM 852 O O . ASP A 1 105 ? 3.764 -4.717 -19.120 1.00 93.88 105 ASP A O 1
ATOM 856 N N . ARG A 1 106 ? 2.148 -3.493 -20.091 1.00 96.50 106 ARG A N 1
ATOM 857 C CA . ARG A 1 106 ? 1.786 -2.664 -18.929 1.00 96.50 106 ARG A CA 1
ATOM 858 C C . ARG A 1 106 ? 0.502 -3.154 -18.261 1.00 96.50 106 ARG A C 1
ATOM 860 O O . ARG A 1 106 ? -0.398 -2.377 -17.935 1.00 96.50 106 ARG A O 1
ATOM 867 N N . TRP A 1 107 ? 0.419 -4.462 -18.030 1.00 97.06 107 TRP A N 1
ATOM 868 C CA . TRP A 1 107 ? -0.763 -5.129 -17.476 1.00 97.06 107 TRP A CA 1
ATOM 869 C C . TRP A 1 107 ? -1.277 -4.508 -16.161 1.00 97.06 107 TRP A C 1
ATOM 871 O O . TRP A 1 107 ? -2.485 -4.531 -15.929 1.00 97.06 107 TRP A O 1
ATOM 881 N N . TRP A 1 108 ? -0.406 -3.923 -15.326 1.00 97.75 108 TRP A N 1
ATOM 882 C CA . TRP A 1 108 ? -0.789 -3.266 -14.064 1.00 97.75 108 TRP A CA 1
ATOM 883 C C . TRP A 1 108 ? -1.596 -1.976 -14.272 1.00 97.75 108 TRP A C 1
ATOM 885 O O . TRP A 1 108 ? -2.338 -1.587 -13.383 1.00 97.75 108 TRP A O 1
ATOM 895 N N . LEU A 1 109 ? -1.484 -1.328 -15.437 1.00 97.56 109 LEU A N 1
ATOM 896 C CA . LEU A 1 109 ? -2.325 -0.186 -15.826 1.00 97.56 109 LEU A CA 1
ATOM 897 C C . LEU A 1 109 ? -3.603 -0.632 -16.536 1.00 97.56 109 LEU A C 1
ATOM 899 O O . LEU A 1 109 ? -4.611 0.065 -16.525 1.00 97.56 109 LEU A O 1
ATOM 903 N N . ARG A 1 110 ? -3.553 -1.792 -17.194 1.00 97.62 110 ARG A N 1
ATOM 904 C CA . ARG A 1 110 ? -4.672 -2.339 -17.965 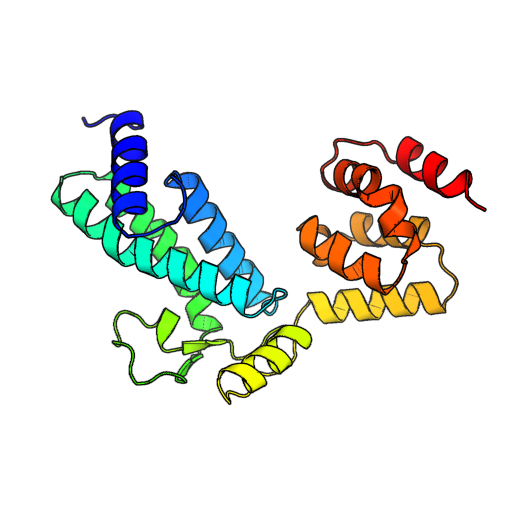1.00 97.62 110 ARG A CA 1
ATOM 905 C C . ARG A 1 110 ? -5.728 -2.992 -17.074 1.00 97.62 110 ARG A C 1
ATOM 907 O O . ARG A 1 110 ? -6.907 -3.029 -17.442 1.00 97.62 110 ARG A O 1
ATOM 914 N N . ARG A 1 111 ? -5.300 -3.553 -15.940 1.00 97.56 111 ARG A N 1
ATOM 915 C CA . ARG A 1 111 ? -6.122 -4.406 -15.083 1.00 97.56 111 ARG A CA 1
ATOM 916 C C . ARG A 1 111 ? -6.416 -3.786 -13.730 1.00 97.56 111 ARG A C 1
ATOM 918 O O . ARG A 1 111 ? -5.574 -3.114 -13.153 1.00 97.56 111 ARG A O 1
ATOM 925 N N . THR A 1 112 ? -7.596 -4.091 -13.212 1.00 96.81 112 THR A N 1
ATOM 926 C CA . THR A 1 112 ? -8.093 -3.629 -11.913 1.00 96.81 112 THR A CA 1
ATOM 927 C C . THR A 1 112 ? -8.272 -4.805 -10.956 1.00 96.81 112 THR A C 1
ATOM 929 O O . THR A 1 112 ? -8.411 -5.956 -11.407 1.00 96.81 112 THR A O 1
ATOM 932 N N . PRO A 1 113 ? -8.211 -4.561 -9.634 1.00 97.44 113 PRO A N 1
ATOM 933 C CA . PRO A 1 113 ? -8.407 -5.616 -8.658 1.00 97.44 113 PRO A CA 1
ATOM 934 C C . PRO A 1 113 ? -9.852 -6.119 -8.704 1.00 97.44 113 PRO A C 1
ATOM 936 O O . PRO A 1 113 ? -10.789 -5.348 -8.886 1.00 97.44 113 PRO A O 1
ATOM 939 N N . ILE A 1 114 ? -10.035 -7.425 -8.519 1.00 97.31 114 ILE A N 1
ATOM 940 C CA . ILE A 1 114 ? -11.375 -8.032 -8.450 1.00 97.31 114 ILE A CA 1
ATOM 941 C C . ILE A 1 114 ? -12.115 -7.686 -7.149 1.00 97.31 114 ILE A C 1
ATOM 943 O O . ILE A 1 114 ? -13.342 -7.713 -7.123 1.00 97.31 114 ILE A O 1
ATOM 947 N N . TYR A 1 115 ? -11.379 -7.347 -6.087 1.00 98.31 115 TYR A N 1
ATOM 948 C CA . TYR A 1 115 ? -11.917 -6.916 -4.802 1.00 98.31 115 TYR A CA 1
ATOM 949 C C . TYR A 1 115 ? -11.027 -5.855 -4.145 1.00 98.31 115 TYR A C 1
ATOM 951 O O . TYR A 1 115 ? -9.818 -5.820 -4.376 1.00 98.31 115 TYR A O 1
ATOM 959 N N . ALA A 1 116 ? -11.617 -5.010 -3.302 1.00 98.44 116 ALA A N 1
ATOM 960 C CA . ALA A 1 116 ? -10.910 -3.998 -2.517 1.00 98.44 116 ALA A CA 1
ATOM 961 C C . ALA A 1 116 ? -11.746 -3.551 -1.308 1.00 98.44 116 ALA A C 1
ATOM 963 O O . ALA A 1 116 ? -12.845 -4.062 -1.075 1.00 98.44 116 ALA A O 1
ATOM 964 N N . SER A 1 117 ? -11.250 -2.580 -0.536 1.00 98.38 117 SER A N 1
ATOM 965 C CA . SER A 1 117 ? -12.058 -1.972 0.521 1.00 98.38 117 SER A CA 1
ATOM 966 C C . SER A 1 117 ? -13.302 -1.273 -0.022 1.00 98.38 117 SER A C 1
ATOM 968 O O . SER A 1 117 ? -13.347 -0.821 -1.169 1.00 98.38 117 SER A O 1
ATOM 970 N N . LYS A 1 118 ? -14.334 -1.169 0.814 1.00 98.19 118 LYS A N 1
ATOM 971 C CA . LYS A 1 118 ? -15.606 -0.546 0.442 1.00 98.19 118 LYS A CA 1
ATOM 972 C C . LYS A 1 118 ? -15.428 0.899 -0.029 1.00 98.19 118 LYS A C 1
ATOM 974 O O . LYS A 1 118 ? -16.038 1.269 -1.028 1.00 98.19 118 LYS A O 1
ATOM 979 N N . ASP A 1 119 ? -14.623 1.685 0.686 1.00 97.44 119 ASP A N 1
ATOM 980 C CA . ASP A 1 119 ? -14.365 3.091 0.348 1.00 97.44 119 ASP A CA 1
ATOM 981 C C . ASP A 1 119 ? -13.698 3.184 -1.035 1.00 97.44 119 ASP A C 1
ATOM 983 O O . ASP A 1 119 ? -14.206 3.876 -1.915 1.00 97.44 119 ASP A O 1
ATOM 987 N N . PHE A 1 120 ? -12.654 2.376 -1.272 1.00 98.44 120 PHE A N 1
ATOM 988 C CA . PHE A 1 120 ? -11.991 2.288 -2.573 1.00 98.44 120 PHE A CA 1
ATOM 989 C C . PHE A 1 120 ? -12.964 1.918 -3.695 1.00 98.44 120 PHE A C 1
ATOM 991 O O . PHE A 1 120 ? -12.964 2.550 -4.742 1.00 98.44 120 PHE A O 1
ATOM 998 N N . CYS A 1 121 ? -13.823 0.913 -3.493 1.00 98.56 121 CYS A N 1
ATOM 999 C CA . CYS A 1 121 ? -14.776 0.481 -4.520 1.00 98.56 121 CYS A CA 1
ATOM 1000 C C . CYS A 1 121 ? -15.743 1.602 -4.930 1.00 98.56 121 CYS A C 1
ATOM 1002 O O . CYS A 1 121 ? -16.134 1.682 -6.094 1.00 98.56 121 CYS A O 1
ATOM 1004 N N . ILE A 1 122 ? -16.150 2.450 -3.979 1.00 98.44 122 ILE A N 1
ATOM 1005 C CA . ILE A 1 122 ? -17.019 3.601 -4.246 1.00 98.44 122 ILE A CA 1
ATOM 1006 C C . ILE A 1 122 ? -16.259 4.629 -5.084 1.00 98.44 122 ILE A C 1
ATOM 1008 O O . ILE A 1 122 ? -16.707 4.960 -6.180 1.00 98.44 122 ILE A O 1
ATOM 1012 N N . GLU A 1 123 ? -15.092 5.063 -4.611 1.00 98.44 123 GLU A N 1
ATOM 1013 C CA . GLU A 1 123 ? -14.267 6.061 -5.298 1.00 98.44 123 GLU A CA 1
ATOM 1014 C C . GLU A 1 123 ? -13.849 5.592 -6.699 1.00 98.44 123 GLU A C 1
ATOM 1016 O O . GLU A 1 123 ? -13.905 6.350 -7.665 1.00 98.44 123 GLU A O 1
ATOM 1021 N N . PHE A 1 124 ? -13.485 4.317 -6.843 1.00 98.25 124 PHE A N 1
ATOM 1022 C CA . PHE A 1 124 ? -13.047 3.746 -8.112 1.00 98.25 124 PHE A CA 1
ATOM 1023 C C . PHE A 1 124 ? -14.187 3.683 -9.136 1.00 98.25 124 PHE A C 1
ATOM 1025 O O . PHE A 1 124 ? -13.983 3.996 -10.313 1.00 98.25 124 PHE A O 1
ATOM 1032 N N . ARG A 1 125 ? -15.410 3.344 -8.699 1.00 98.25 125 ARG A N 1
ATOM 1033 C CA . ARG A 1 125 ? -16.605 3.419 -9.551 1.00 98.25 125 ARG A CA 1
ATOM 1034 C C . ARG A 1 125 ? -16.886 4.858 -9.973 1.00 98.25 125 ARG A C 1
ATOM 1036 O O . ARG A 1 125 ? -17.204 5.086 -11.136 1.00 98.25 125 ARG A O 1
ATOM 1043 N N . GLU A 1 126 ? -16.784 5.815 -9.058 1.00 98.19 126 GLU A N 1
ATOM 1044 C CA . GLU A 1 126 ? -17.024 7.233 -9.353 1.00 98.19 126 GLU A CA 1
ATOM 1045 C C . GLU A 1 126 ? -15.994 7.800 -10.338 1.00 98.19 126 GLU A C 1
ATOM 1047 O O . GLU A 1 126 ? -16.364 8.520 -11.265 1.00 98.19 126 GLU A O 1
ATOM 1052 N N . ALA A 1 127 ? -14.719 7.438 -10.179 1.00 97.50 127 ALA A N 1
ATOM 1053 C CA . ALA A 1 127 ? -13.629 7.922 -11.021 1.00 97.50 127 ALA A CA 1
ATOM 1054 C C . ALA A 1 127 ? -13.593 7.261 -12.410 1.00 97.50 127 ALA A C 1
ATOM 1056 O O . ALA A 1 127 ? -13.325 7.936 -13.405 1.00 97.50 127 ALA A O 1
ATOM 1057 N N . TYR A 1 128 ? -13.850 5.951 -12.490 1.00 96.81 128 TYR A N 1
ATOM 1058 C CA . TYR A 1 128 ? -13.587 5.160 -13.700 1.00 96.81 128 TYR A CA 1
ATOM 1059 C C . TYR A 1 128 ? -14.799 4.408 -14.256 1.00 96.81 128 TYR A C 1
ATOM 1061 O O . TYR A 1 128 ? -14.702 3.821 -15.332 1.00 96.81 128 TYR A O 1
ATOM 1069 N N . GLY A 1 129 ? -15.934 4.391 -13.554 1.00 97.19 129 GLY A N 1
ATOM 1070 C CA . GLY A 1 129 ? -17.116 3.627 -13.964 1.00 97.19 129 GLY A CA 1
ATOM 1071 C C . GLY A 1 129 ? -16.929 2.108 -13.891 1.00 97.19 129 GLY A C 1
ATOM 1072 O O . GLY A 1 129 ? -17.630 1.376 -14.585 1.00 97.19 129 GLY A O 1
ATOM 1073 N N . VAL A 1 130 ? -15.973 1.629 -13.087 1.00 96.81 130 VAL A N 1
ATOM 1074 C CA . VAL A 1 130 ? -15.641 0.204 -12.948 1.00 96.81 130 VAL A CA 1
ATOM 1075 C C . VAL A 1 130 ? -16.141 -0.324 -11.609 1.00 96.81 130 VAL A C 1
ATOM 1077 O O . VAL A 1 130 ? -15.861 0.250 -10.559 1.00 96.81 130 VAL A O 1
ATOM 1080 N N . ASP A 1 131 ? -16.848 -1.450 -11.651 1.00 96.75 131 ASP A N 1
ATOM 1081 C CA . ASP A 1 131 ? -17.318 -2.158 -10.465 1.00 96.75 131 ASP A CA 1
ATOM 1082 C C . ASP A 1 131 ? -16.263 -3.126 -9.918 1.00 96.75 131 ASP A C 1
ATOM 1084 O O . ASP A 1 131 ? -15.738 -3.972 -10.643 1.00 96.75 131 ASP A O 1
ATOM 1088 N N . ILE A 1 132 ? -16.003 -3.022 -8.614 1.00 97.56 132 ILE A N 1
ATOM 1089 C CA . ILE A 1 132 ? -15.095 -3.884 -7.848 1.00 97.56 132 ILE A CA 1
ATOM 1090 C C . ILE A 1 132 ? -15.870 -4.468 -6.659 1.00 97.56 132 ILE A C 1
ATOM 1092 O O . ILE A 1 132 ? -16.740 -3.800 -6.090 1.00 97.56 132 ILE A O 1
ATOM 1096 N N . GLU A 1 133 ? -15.593 -5.721 -6.288 1.00 98.06 133 GLU A N 1
ATOM 1097 C CA . GLU A 1 133 ? -16.241 -6.364 -5.142 1.00 98.06 133 GLU A CA 1
ATOM 1098 C C . GLU A 1 133 ? -15.753 -5.742 -3.813 1.00 98.06 133 GLU A C 1
ATOM 1100 O O . GLU A 1 133 ? -14.550 -5.748 -3.539 1.00 98.06 133 GLU A O 1
ATOM 1105 N N . PRO A 1 134 ? -16.652 -5.239 -2.943 1.00 98.19 134 PRO A N 1
ATOM 1106 C CA . PRO A 1 134 ? -16.263 -4.693 -1.647 1.00 98.19 134 PRO A CA 1
ATOM 1107 C C . PRO A 1 134 ? -15.936 -5.827 -0.669 1.00 98.19 134 PRO A C 1
ATOM 1109 O O . PRO A 1 134 ? -16.816 -6.373 0.003 1.00 98.19 134 PRO A O 1
ATOM 1112 N N . LYS A 1 135 ? -14.654 -6.177 -0.594 1.00 98.00 135 LYS A N 1
ATOM 1113 C CA . LYS A 1 135 ? -14.108 -7.221 0.269 1.00 98.00 135 LYS A CA 1
ATOM 1114 C C . LYS A 1 135 ? -12.662 -6.881 0.628 1.00 98.00 135 LYS A C 1
ATOM 1116 O O . LYS A 1 135 ? -11.773 -6.915 -0.221 1.00 98.00 135 LYS A O 1
ATOM 1121 N N . SER A 1 136 ? -12.434 -6.599 1.908 1.00 98.19 136 SER A N 1
ATOM 1122 C CA . SER A 1 136 ? -11.103 -6.373 2.466 1.00 98.19 136 SER A CA 1
ATOM 1123 C C . SER A 1 136 ? -11.031 -6.799 3.929 1.00 98.19 136 SER A C 1
ATOM 1125 O O . SER A 1 136 ? -12.012 -6.682 4.668 1.00 98.19 136 SER A O 1
ATOM 1127 N N . ARG A 1 137 ? -9.844 -7.221 4.377 1.00 97.75 137 ARG A N 1
ATOM 1128 C CA . ARG A 1 137 ? -9.584 -7.465 5.806 1.00 97.75 137 ARG A CA 1
ATOM 1129 C C . ARG A 1 137 ? -9.685 -6.184 6.630 1.00 97.75 137 ARG A C 1
ATOM 1131 O O . ARG A 1 137 ? -10.069 -6.228 7.792 1.00 97.75 137 ARG A O 1
ATOM 1138 N N . PHE A 1 138 ? -9.390 -5.038 6.018 1.00 97.75 138 PHE A N 1
ATOM 1139 C CA . PHE A 1 138 ? -9.563 -3.729 6.640 1.00 97.75 138 PHE A CA 1
ATOM 1140 C C . PHE A 1 138 ? -11.019 -3.458 7.041 1.00 97.75 138 PHE A C 1
ATOM 1142 O O . PHE A 1 138 ? -11.283 -3.019 8.161 1.00 97.75 138 PHE A O 1
ATOM 1149 N N . ASP A 1 139 ? -11.974 -3.742 6.153 1.00 98.12 139 ASP A N 1
ATOM 1150 C CA . ASP A 1 139 ? -13.399 -3.556 6.439 1.00 98.12 139 ASP A CA 1
ATOM 1151 C C . ASP A 1 139 ? -13.918 -4.544 7.489 1.00 98.12 139 ASP A C 1
ATOM 1153 O O . ASP A 1 139 ? -14.792 -4.193 8.291 1.00 98.12 139 ASP A O 1
ATOM 1157 N N . ASP A 1 140 ? -13.385 -5.767 7.501 1.00 97.81 140 ASP A N 1
ATOM 1158 C CA . ASP A 1 140 ? -13.703 -6.772 8.515 1.00 97.81 140 ASP A CA 1
ATOM 1159 C C . ASP A 1 140 ? -13.223 -6.320 9.904 1.00 97.81 140 ASP A C 1
ATOM 1161 O O . ASP A 1 140 ? -14.021 -6.276 10.846 1.00 97.81 140 ASP A O 1
ATOM 1165 N N . ASP A 1 141 ? -11.974 -5.861 10.012 1.00 97.69 141 ASP A N 1
ATOM 1166 C CA . ASP A 1 141 ? -11.412 -5.318 11.251 1.00 97.69 141 ASP A CA 1
ATOM 1167 C C . ASP A 1 141 ? -12.180 -4.073 11.726 1.00 97.69 141 ASP A C 1
ATOM 1169 O O . ASP A 1 141 ? -12.527 -3.963 12.905 1.00 97.69 141 ASP A O 1
ATOM 1173 N N . LYS A 1 142 ? -12.518 -3.138 10.822 1.00 97.38 142 LYS A N 1
ATOM 1174 C CA . LYS A 1 142 ? -13.342 -1.957 11.155 1.00 97.38 142 LYS A CA 1
ATOM 1175 C C . LYS A 1 142 ? -14.689 -2.355 11.747 1.00 97.38 142 LYS A C 1
ATOM 1177 O O . LYS A 1 142 ? -15.155 -1.738 12.710 1.00 97.38 142 LYS A O 1
ATOM 1182 N N . ARG A 1 143 ? -15.331 -3.372 11.170 1.00 97.50 143 ARG A N 1
ATOM 1183 C CA . ARG A 1 143 ? -16.629 -3.868 11.635 1.00 97.50 143 ARG A CA 1
ATOM 1184 C C . ARG A 1 143 ? -16.525 -4.454 13.034 1.00 97.50 143 ARG A C 1
ATOM 1186 O O . ARG A 1 143 ? -17.397 -4.187 13.860 1.00 97.50 143 ARG A O 1
ATOM 1193 N N . GLU A 1 144 ? -15.471 -5.211 13.309 1.00 98.12 144 GLU A N 1
ATOM 1194 C CA . GLU A 1 144 ? -15.279 -5.815 14.623 1.00 98.12 144 GLU A CA 1
ATOM 1195 C C . GLU A 1 144 ? -14.893 -4.771 15.686 1.00 98.12 144 GLU A C 1
ATOM 1197 O O . GLU A 1 144 ? -15.484 -4.752 16.766 1.00 98.12 144 GLU A O 1
ATOM 1202 N N . ILE A 1 145 ? -14.042 -3.792 15.350 1.00 97.56 145 ILE A N 1
ATOM 1203 C CA . ILE A 1 145 ? -13.772 -2.617 16.202 1.00 97.56 145 ILE A CA 1
ATOM 1204 C C . ILE A 1 145 ? -15.081 -1.894 16.560 1.00 97.56 145 ILE A C 1
ATOM 1206 O O . ILE A 1 145 ? -15.317 -1.543 17.721 1.00 97.56 145 ILE A O 1
ATOM 1210 N N . ALA A 1 146 ? -15.961 -1.675 15.577 1.00 96.94 146 ALA A N 1
ATOM 1211 C CA . ALA A 1 146 ? -17.250 -1.026 15.802 1.00 96.94 146 ALA A CA 1
ATOM 1212 C C . ALA A 1 146 ? -18.175 -1.856 16.710 1.00 96.94 146 ALA A C 1
ATOM 1214 O O . ALA A 1 146 ? -18.873 -1.283 17.552 1.00 96.94 146 ALA A O 1
ATOM 1215 N N . ARG A 1 147 ? -18.158 -3.191 16.594 1.00 97.88 147 ARG A N 1
ATOM 1216 C CA . ARG A 1 147 ? -18.899 -4.088 17.498 1.00 97.88 147 ARG A CA 1
ATOM 1217 C C . ARG A 1 147 ? -18.376 -4.020 18.928 1.00 97.88 147 ARG A C 1
ATOM 1219 O O . ARG A 1 147 ? -19.180 -3.867 19.842 1.00 97.88 147 ARG A O 1
ATOM 1226 N N . MET A 1 148 ? -17.060 -4.057 19.129 1.00 97.88 148 MET A N 1
ATOM 1227 C CA . MET A 1 148 ? -16.448 -3.931 20.458 1.00 97.88 148 MET A CA 1
ATOM 1228 C C . MET A 1 148 ? -16.813 -2.606 21.128 1.00 97.88 148 MET A C 1
ATOM 1230 O O . MET A 1 148 ? -17.194 -2.572 22.299 1.00 97.88 148 MET A O 1
ATOM 1234 N N . LYS A 1 149 ? -16.790 -1.509 20.361 1.00 96.88 149 LYS A N 1
ATOM 1235 C CA . LYS A 1 149 ? -17.287 -0.210 20.825 1.00 96.88 149 LYS A CA 1
ATOM 1236 C C . LYS A 1 149 ? -18.759 -0.277 21.238 1.00 96.88 149 LYS A C 1
ATOM 1238 O O . LYS A 1 149 ? -19.115 0.235 22.296 1.00 96.88 149 LYS A O 1
ATOM 1243 N N . ALA A 1 150 ? -19.618 -0.874 20.410 1.00 96.94 150 ALA A N 1
ATOM 1244 C CA . ALA A 1 150 ? -21.047 -1.003 20.699 1.00 96.94 150 ALA A CA 1
ATOM 1245 C C . ALA A 1 150 ? -21.320 -1.874 21.940 1.00 96.94 150 ALA A C 1
ATOM 1247 O O . ALA A 1 150 ? -22.290 -1.631 22.652 1.00 96.94 150 ALA A O 1
ATOM 1248 N N . ALA A 1 151 ? -20.432 -2.825 22.239 1.00 97.69 151 ALA A N 1
ATOM 1249 C CA . ALA A 1 151 ? -20.439 -3.618 23.467 1.00 97.69 151 ALA A CA 1
ATOM 1250 C C . ALA A 1 151 ? -19.927 -2.853 24.708 1.00 97.69 151 ALA A C 1
ATOM 1252 O O . ALA A 1 151 ? -19.871 -3.416 25.798 1.00 97.69 151 ALA A O 1
ATOM 1253 N N . GLY A 1 152 ? -19.563 -1.574 24.567 1.00 96.81 152 GLY A N 1
ATOM 1254 C CA . GLY A 1 152 ? -19.138 -0.712 25.670 1.00 96.81 152 GLY A CA 1
ATOM 1255 C C . GLY A 1 152 ? -17.646 -0.775 25.999 1.00 96.81 152 GLY A C 1
ATOM 1256 O O . GLY A 1 152 ? -17.235 -0.201 27.008 1.00 96.81 152 GLY A O 1
ATOM 1257 N N . MET A 1 153 ? -16.820 -1.431 25.174 1.00 97.19 153 MET A N 1
ATOM 1258 C CA . MET A 1 153 ? -15.371 -1.430 25.384 1.00 97.19 153 MET A CA 1
ATOM 1259 C C . MET A 1 153 ? -14.792 -0.024 25.204 1.00 97.19 153 MET A C 1
ATOM 1261 O O . MET A 1 153 ? -15.166 0.721 24.291 1.00 97.19 153 MET A O 1
ATOM 1265 N N . SER A 1 154 ? -13.847 0.340 26.073 1.00 95.19 154 SER A N 1
ATOM 1266 C CA . SER A 1 154 ? -13.156 1.620 25.958 1.00 95.19 154 SER A CA 1
ATOM 1267 C C . SER A 1 154 ? -12.198 1.617 24.764 1.00 95.19 154 SER A C 1
ATOM 1269 O O . SER A 1 154 ? -11.705 0.568 24.353 1.00 95.19 154 SER A O 1
ATOM 1271 N N . ALA A 1 155 ? -11.881 2.801 24.229 1.00 94.00 155 ALA A N 1
ATOM 1272 C CA . ALA A 1 155 ? -10.925 2.924 23.126 1.00 94.00 155 ALA A CA 1
ATOM 1273 C C . ALA A 1 155 ? -9.583 2.241 23.448 1.00 94.00 155 ALA A C 1
ATOM 1275 O O . ALA A 1 155 ? -9.039 1.542 22.605 1.00 94.00 155 ALA A O 1
ATOM 1276 N N . LEU A 1 156 ? -9.081 2.408 24.677 1.00 94.31 156 LEU A N 1
ATOM 1277 C CA . LEU A 1 156 ? -7.828 1.808 25.138 1.00 94.31 156 LEU A CA 1
ATOM 1278 C C . LEU A 1 156 ? -7.875 0.276 25.125 1.00 94.31 156 LEU A C 1
ATOM 1280 O O . LEU A 1 156 ? -6.934 -0.353 24.652 1.00 94.31 156 LEU A O 1
ATOM 1284 N N . ASP A 1 157 ? -8.966 -0.319 25.609 1.00 95.94 157 ASP A N 1
ATOM 1285 C CA . ASP A 1 157 ? -9.092 -1.779 25.666 1.00 95.94 157 ASP A CA 1
ATOM 1286 C C . ASP A 1 157 ? -9.170 -2.380 24.259 1.00 95.94 157 ASP A C 1
ATOM 1288 O O . ASP A 1 157 ? -8.527 -3.392 23.986 1.00 95.94 157 ASP A O 1
ATOM 1292 N N . VAL A 1 158 ? -9.885 -1.719 23.340 1.00 96.50 158 VAL A N 1
ATOM 1293 C CA . VAL A 1 158 ? -9.943 -2.149 21.935 1.00 96.50 158 VAL A CA 1
ATOM 1294 C C . VAL A 1 158 ? -8.580 -2.000 21.257 1.00 96.50 158 VAL A C 1
ATOM 1296 O O . VAL A 1 158 ? -8.155 -2.915 20.562 1.00 96.50 158 VAL A O 1
ATOM 1299 N N . LEU A 1 159 ? -7.858 -0.896 21.483 1.00 94.75 159 LEU A N 1
ATOM 1300 C CA . LEU A 1 159 ? -6.506 -0.693 20.942 1.00 94.75 159 LEU A CA 1
ATOM 1301 C C . LEU A 1 159 ? -5.569 -1.843 21.333 1.00 94.75 159 LEU A C 1
ATOM 1303 O O . LEU A 1 159 ? -4.908 -2.422 20.470 1.00 94.75 159 LEU A O 1
ATOM 1307 N N . ILE A 1 160 ? -5.538 -2.174 22.627 1.00 95.00 160 ILE A N 1
ATOM 1308 C CA . ILE A 1 160 ? -4.680 -3.221 23.193 1.00 95.00 160 ILE A CA 1
ATOM 1309 C C . ILE A 1 160 ? -5.066 -4.591 22.644 1.00 95.00 160 ILE A C 1
ATOM 1311 O O . ILE A 1 160 ? -4.191 -5.328 22.197 1.00 95.00 160 ILE A O 1
ATOM 1315 N N . HIS A 1 161 ? -6.363 -4.899 22.605 1.00 96.19 161 HIS A N 1
ATOM 1316 C CA . HIS A 1 161 ? -6.858 -6.158 22.062 1.00 96.19 161 HIS A CA 1
ATOM 1317 C C . HIS A 1 161 ? -6.488 -6.341 20.583 1.00 96.19 161 HIS A C 1
ATOM 1319 O O . HIS A 1 161 ? -5.867 -7.337 20.229 1.00 96.19 161 HIS A O 1
ATOM 1325 N N . VAL A 1 162 ? -6.782 -5.353 19.731 1.00 95.56 162 VAL A N 1
ATOM 1326 C CA . VAL A 1 162 ? -6.510 -5.421 18.283 1.00 95.56 162 VAL A CA 1
ATOM 1327 C C . VAL A 1 162 ? -5.025 -5.647 17.989 1.00 95.56 162 VAL A C 1
ATOM 1329 O O . VAL A 1 162 ? -4.682 -6.403 17.080 1.00 95.56 162 VAL A O 1
ATOM 1332 N N . ARG A 1 163 ? -4.127 -5.015 18.758 1.00 93.75 163 ARG A N 1
ATOM 1333 C CA . ARG A 1 163 ? -2.682 -5.234 18.609 1.00 93.75 163 ARG A CA 1
ATOM 1334 C C . ARG A 1 163 ? -2.250 -6.609 19.117 1.00 93.75 163 ARG A C 1
ATOM 1336 O O . ARG A 1 163 ? -1.447 -7.255 18.453 1.00 93.75 163 ARG A O 1
ATOM 1343 N N . ALA A 1 164 ? -2.746 -7.040 20.278 1.00 94.06 164 ALA A N 1
ATOM 1344 C CA . ALA A 1 164 ? -2.379 -8.324 20.877 1.00 94.06 164 ALA A CA 1
ATOM 1345 C C . ALA A 1 164 ? -2.775 -9.512 19.986 1.00 94.06 164 ALA A C 1
ATOM 1347 O O . ALA A 1 164 ? -2.009 -10.461 19.850 1.00 94.06 164 ALA A O 1
ATOM 1348 N N . GLU A 1 165 ? -3.929 -9.418 19.328 1.00 96.19 165 GLU A N 1
ATOM 1349 C CA . GLU A 1 165 ? -4.439 -10.439 18.408 1.00 96.19 165 GLU A CA 1
ATOM 1350 C C . GLU A 1 165 ? -3.831 -10.353 16.994 1.00 96.19 165 GLU A C 1
ATOM 1352 O O . GLU A 1 165 ? -4.164 -11.158 16.126 1.00 96.19 165 GLU A O 1
ATOM 1357 N N . GLY A 1 166 ? -2.957 -9.375 16.725 1.00 93.88 166 GLY A N 1
ATOM 1358 C CA . GLY A 1 166 ? -2.269 -9.248 15.437 1.00 93.88 166 GLY A CA 1
ATOM 1359 C C . GLY A 1 166 ? -3.211 -9.029 14.249 1.00 93.88 166 GLY A C 1
ATOM 1360 O O . GLY A 1 166 ? -2.997 -9.592 13.174 1.00 93.88 166 GLY A O 1
ATOM 1361 N N . TRP A 1 167 ? -4.273 -8.239 14.432 1.00 96.12 167 TRP A N 1
ATOM 1362 C CA . TRP A 1 167 ? -5.243 -7.960 13.366 1.00 96.12 167 TRP A CA 1
ATOM 1363 C C . TRP A 1 167 ? -4.602 -7.240 12.180 1.00 96.12 167 TRP A C 1
ATOM 1365 O O . TRP A 1 167 ? -3.568 -6.581 12.328 1.00 96.12 167 TRP A O 1
ATOM 1375 N N . TYR A 1 168 ? -5.231 -7.309 11.005 1.00 94.25 168 TYR A N 1
ATOM 1376 C CA . TYR A 1 168 ? -4.677 -6.736 9.776 1.00 94.25 168 TYR A CA 1
ATOM 1377 C C . TYR A 1 168 ? -4.407 -5.233 9.919 1.00 94.25 168 TYR A C 1
ATOM 1379 O O . TYR A 1 168 ? -3.310 -4.774 9.602 1.00 94.25 168 TYR A O 1
ATOM 1387 N N . VAL A 1 169 ? -5.331 -4.477 10.515 1.00 94.00 169 VAL A N 1
ATOM 1388 C CA . VAL A 1 169 ? -5.148 -3.043 10.787 1.00 94.00 169 VAL A CA 1
ATOM 1389 C C . VAL A 1 169 ? -3.926 -2.744 11.656 1.00 94.00 169 VAL A C 1
ATOM 1391 O O . VAL A 1 169 ? -3.404 -1.643 11.570 1.00 94.00 169 VAL A O 1
ATOM 1394 N N . SER A 1 170 ? -3.444 -3.686 12.476 1.00 93.12 170 SER A N 1
ATOM 1395 C CA . SER A 1 170 ? -2.263 -3.502 13.337 1.00 93.12 170 SER A CA 1
ATOM 1396 C C . SER A 1 170 ? -0.924 -3.676 12.618 1.00 93.12 170 SER A C 1
ATOM 1398 O O . SER A 1 170 ? 0.106 -3.270 13.152 1.00 93.12 170 SER A O 1
ATOM 1400 N N . THR A 1 171 ? -0.930 -4.204 11.391 1.00 90.38 171 THR A N 1
ATOM 1401 C CA . THR A 1 171 ? 0.287 -4.391 10.582 1.00 90.38 171 THR A CA 1
ATOM 1402 C C . THR A 1 171 ? 0.867 -3.073 10.063 1.00 90.38 171 THR A C 1
ATOM 1404 O O . THR A 1 171 ? 2.059 -2.986 9.774 1.00 90.38 171 THR A O 1
ATOM 1407 N N . ASN A 1 172 ? 0.039 -2.027 9.971 1.00 89.25 172 ASN A N 1
ATOM 1408 C CA . ASN A 1 172 ? 0.414 -0.722 9.451 1.00 89.25 172 ASN A CA 1
ATOM 1409 C C . ASN A 1 172 ? -0.198 0.378 10.326 1.00 89.25 172 ASN A C 1
ATOM 1411 O O . ASN A 1 172 ? -1.411 0.450 10.517 1.00 89.25 172 ASN A O 1
ATOM 1415 N N . SER A 1 173 ? 0.639 1.281 10.833 1.00 89.62 173 SER A N 1
ATOM 1416 C CA . SER A 1 173 ? 0.205 2.353 11.735 1.00 89.62 173 SER A CA 1
ATOM 1417 C C . SER A 1 173 ? -0.804 3.323 11.095 1.00 89.62 173 SER A C 1
ATOM 1419 O O . SER A 1 173 ? -1.664 3.871 11.792 1.00 89.62 173 SER A O 1
ATOM 1421 N N . GLY A 1 174 ? -0.749 3.503 9.772 1.00 90.81 174 GLY A N 1
ATOM 1422 C CA . GLY A 1 174 ? -1.720 4.264 8.991 1.00 90.81 174 GLY A CA 1
ATOM 142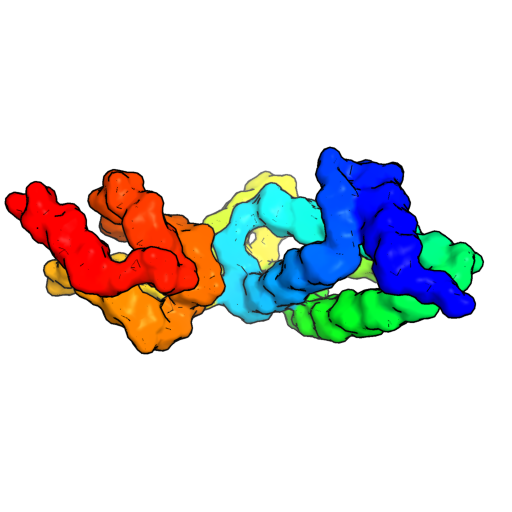3 C C . GLY A 1 174 ? -3.094 3.593 8.948 1.00 90.81 174 GLY A C 1
ATOM 1424 O O . GLY A 1 174 ? -4.091 4.255 9.249 1.00 90.81 174 GLY A O 1
ATOM 1425 N N . LEU A 1 175 ? -3.147 2.285 8.662 1.00 93.19 175 LEU A N 1
ATOM 1426 C CA . LEU A 1 175 ? -4.394 1.505 8.676 1.00 93.19 175 LEU A CA 1
ATOM 1427 C C . LEU A 1 175 ? -5.013 1.503 10.063 1.00 93.19 175 LEU A C 1
ATOM 1429 O O . LEU A 1 175 ? -6.193 1.819 10.224 1.00 93.19 175 LEU A O 1
ATOM 1433 N N . PHE A 1 176 ? -4.187 1.230 11.068 1.00 92.69 176 PHE A N 1
ATOM 1434 C CA . PHE A 1 176 ? -4.597 1.228 12.456 1.00 92.69 176 PHE A CA 1
ATOM 1435 C C . PHE A 1 176 ? -5.259 2.553 12.833 1.00 92.69 176 PHE A C 1
ATOM 1437 O O . PHE A 1 176 ? -6.401 2.596 13.290 1.00 92.69 176 PHE A O 1
ATOM 1444 N N . PHE A 1 177 ? -4.577 3.671 12.582 1.00 91.38 177 PHE A N 1
ATOM 1445 C CA . PHE A 1 177 ? -5.124 4.977 12.921 1.00 91.38 177 PHE A CA 1
ATOM 1446 C C . PHE A 1 177 ? -6.396 5.294 12.126 1.00 91.38 177 PHE A C 1
ATOM 1448 O O . PHE A 1 177 ? -7.335 5.864 12.688 1.00 91.38 177 PHE A O 1
ATOM 1455 N N . ARG A 1 178 ? -6.462 4.920 10.841 1.00 92.19 178 ARG A N 1
ATOM 1456 C CA . ARG A 1 178 ? -7.652 5.131 10.006 1.00 92.19 178 ARG A CA 1
ATOM 1457 C C . ARG A 1 178 ? -8.862 4.374 10.555 1.00 92.19 178 ARG A C 1
ATOM 1459 O O . ARG A 1 178 ? -9.914 4.993 10.707 1.00 92.19 178 ARG A O 1
ATOM 1466 N N . ALA A 1 179 ? -8.704 3.098 10.911 1.00 94.00 179 ALA A N 1
ATOM 1467 C CA . ALA A 1 179 ? -9.775 2.276 11.473 1.00 94.00 179 ALA A CA 1
ATOM 1468 C C . ALA A 1 179 ? -10.278 2.827 12.821 1.00 94.00 179 ALA A C 1
ATOM 1470 O O . ALA A 1 179 ? -11.482 2.984 13.036 1.00 94.00 179 ALA A O 1
ATOM 1471 N N . PHE A 1 180 ? -9.358 3.201 13.716 1.00 93.94 180 PHE A N 1
ATOM 1472 C CA . PHE A 1 180 ? -9.715 3.677 15.053 1.00 93.94 180 PHE A CA 1
ATOM 1473 C C . PHE A 1 180 ? -10.257 5.104 15.084 1.00 93.94 180 PHE A C 1
ATOM 1475 O O . PHE A 1 180 ? -11.076 5.409 15.947 1.00 93.94 180 PHE A O 1
ATOM 1482 N N . ARG A 1 181 ? -9.837 5.995 14.180 1.00 90.12 181 ARG A N 1
ATOM 1483 C CA . ARG A 1 181 ? -10.291 7.398 14.180 1.00 90.12 181 ARG A CA 1
ATOM 1484 C C . ARG A 1 181 ? -11.801 7.521 13.977 1.00 90.12 181 ARG A C 1
ATOM 1486 O O . ARG A 1 181 ? -12.406 8.431 14.541 1.00 90.12 181 ARG A O 1
ATOM 1493 N N . GLU A 1 182 ? -12.388 6.637 13.176 1.00 85.81 182 GLU A N 1
ATOM 1494 C CA . GLU A 1 182 ? -13.829 6.616 12.909 1.00 85.81 182 GLU A CA 1
ATOM 1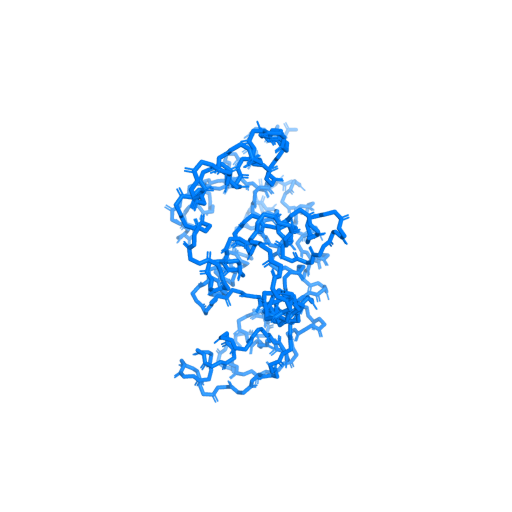495 C C . GLU A 1 182 ? -14.612 6.083 14.115 1.00 85.81 182 GLU A C 1
ATOM 1497 O O . GLU A 1 182 ? -15.565 6.711 14.579 1.00 85.81 182 GLU A O 1
ATOM 1502 N N . ALA A 1 183 ? -14.165 4.961 14.686 1.00 91.38 183 ALA A N 1
ATOM 1503 C CA . ALA A 1 183 ? -14.815 4.372 15.848 1.00 91.38 183 ALA A CA 1
ATOM 1504 C C . ALA A 1 183 ? -14.617 5.224 17.115 1.00 91.38 183 ALA A C 1
ATOM 1506 O O . ALA A 1 183 ? -15.562 5.441 17.873 1.00 91.38 183 ALA A O 1
ATOM 1507 N N . PHE A 1 184 ? -13.424 5.766 17.343 1.00 93.31 184 PHE A N 1
ATOM 1508 C CA . PHE A 1 184 ? -13.040 6.432 18.585 1.00 93.31 184 PHE A CA 1
ATOM 1509 C C . PHE A 1 184 ? -12.377 7.792 18.318 1.00 93.31 184 PHE A C 1
ATOM 1511 O O . PHE A 1 184 ? -11.149 7.901 18.297 1.00 93.31 184 PHE A O 1
ATOM 1518 N N . PRO A 1 185 ? -13.158 8.882 18.210 1.00 88.44 185 PRO A N 1
ATOM 1519 C CA . PRO A 1 185 ? -12.612 10.223 17.983 1.00 88.44 185 PRO A CA 1
ATOM 1520 C C . PRO A 1 185 ? -11.583 10.684 19.031 1.00 88.44 185 PRO A C 1
ATOM 1522 O O . PRO A 1 185 ? -10.719 11.506 18.724 1.00 88.44 185 PRO A O 1
ATOM 1525 N N . SER A 1 186 ? -11.626 10.144 20.257 1.00 84.00 186 SER A N 1
ATOM 1526 C CA . SER A 1 186 ? -10.638 10.408 21.314 1.00 84.00 186 SER A CA 1
ATOM 1527 C C . SER A 1 186 ? -9.218 9.967 20.938 1.00 84.00 186 SER A C 1
ATOM 1529 O O . SER A 1 186 ? -8.259 10.638 21.317 1.00 84.00 186 SER A O 1
ATOM 1531 N N . VAL A 1 187 ? -9.068 8.925 20.110 1.00 88.94 187 VAL A N 1
ATOM 1532 C CA . VAL A 1 187 ? -7.770 8.453 19.592 1.00 88.94 187 VAL A CA 1
ATOM 1533 C C . VAL A 1 187 ? -7.050 9.554 18.812 1.00 88.94 187 VAL A C 1
ATOM 1535 O O . VAL A 1 187 ? -5.823 9.637 18.839 1.00 88.94 187 VAL A O 1
ATOM 1538 N N . ARG A 1 188 ? -7.791 10.477 18.184 1.00 87.00 188 ARG A N 1
ATOM 1539 C CA . ARG A 1 188 ? -7.206 11.621 17.473 1.00 87.00 188 ARG A CA 1
ATOM 1540 C C . ARG A 1 188 ? -6.402 12.536 18.398 1.00 87.00 188 ARG A C 1
ATOM 1542 O O . ARG A 1 188 ? -5.379 13.060 17.964 1.00 87.00 188 ARG A O 1
ATOM 1549 N N . ARG A 1 189 ? -6.842 12.724 19.648 1.00 86.94 189 ARG A N 1
ATOM 1550 C CA . ARG A 1 189 ? -6.145 13.573 20.633 1.00 86.94 189 ARG A CA 1
ATOM 1551 C C . ARG A 1 189 ? -4.815 12.951 21.057 1.00 86.94 189 ARG A C 1
ATOM 1553 O O . ARG A 1 189 ? -3.823 13.659 21.167 1.00 86.94 189 ARG A O 1
ATOM 1560 N N . ASN A 1 190 ? -4.777 11.623 21.158 1.00 89.25 190 ASN A N 1
ATOM 1561 C CA . ASN A 1 190 ? -3.600 10.854 21.564 1.00 89.25 190 ASN A CA 1
ATOM 1562 C C . ASN A 1 190 ? -2.816 10.267 20.377 1.00 89.25 190 ASN A C 1
ATOM 1564 O O . ASN A 1 190 ? -2.062 9.312 20.550 1.00 89.25 190 ASN A O 1
ATOM 1568 N N . ARG A 1 191 ? -2.960 10.832 19.165 1.00 90.81 191 ARG A N 1
ATOM 1569 C CA . ARG A 1 191 ? -2.399 10.266 17.921 1.00 90.81 191 ARG A CA 1
ATOM 1570 C C . ARG A 1 191 ? -0.918 9.910 18.036 1.00 90.81 191 ARG A C 1
ATOM 1572 O O . ARG A 1 191 ? -0.545 8.800 17.684 1.00 90.81 191 ARG A O 1
ATOM 1579 N N . LYS A 1 192 ? -0.079 10.841 18.504 1.00 91.38 192 LYS A N 1
ATOM 1580 C CA . LYS A 1 192 ? 1.376 10.619 18.600 1.00 91.38 192 LYS A CA 1
ATOM 1581 C C . LYS A 1 192 ? 1.710 9.449 19.525 1.00 91.38 192 LYS A C 1
ATOM 1583 O O . LYS A 1 192 ? 2.527 8.614 19.169 1.00 91.38 192 LYS A O 1
ATOM 1588 N N . LEU A 1 193 ? 1.037 9.378 20.672 1.00 92.62 193 LEU A N 1
ATOM 1589 C CA . LEU A 1 193 ? 1.260 8.333 21.666 1.00 92.62 193 LEU A CA 1
ATOM 1590 C C . LEU A 1 193 ? 0.809 6.961 21.156 1.00 92.62 193 LEU A C 1
ATOM 1592 O O . LEU A 1 193 ? 1.527 5.984 21.310 1.00 92.62 193 LEU A O 1
ATOM 1596 N N . VAL A 1 194 ? -0.353 6.901 20.499 1.00 91.81 194 VAL A N 1
ATOM 1597 C CA . VAL A 1 194 ? -0.872 5.669 19.889 1.00 91.81 194 VAL A CA 1
ATOM 1598 C C . VAL A 1 194 ? 0.056 5.179 18.776 1.00 91.81 194 VAL A C 1
ATOM 1600 O O . VAL A 1 194 ? 0.373 3.996 18.740 1.00 91.81 194 VAL A O 1
ATOM 1603 N N . LEU A 1 195 ? 0.531 6.075 17.903 1.00 90.50 195 LEU A N 1
ATOM 1604 C CA . LEU A 1 195 ? 1.474 5.720 16.836 1.00 90.50 195 LEU A CA 1
ATOM 1605 C C . LEU A 1 195 ? 2.805 5.207 17.393 1.00 90.50 195 LEU A C 1
ATOM 1607 O O . LEU A 1 195 ? 3.251 4.149 16.960 1.00 90.50 195 LEU A O 1
ATOM 1611 N N . GLY A 1 196 ? 3.382 5.906 18.376 1.00 91.56 196 GLY A N 1
ATOM 1612 C CA . GLY A 1 196 ? 4.604 5.459 19.045 1.00 91.56 196 GLY A CA 1
ATOM 1613 C C . GLY A 1 196 ? 4.415 4.119 19.758 1.00 91.56 196 GLY A C 1
ATOM 1614 O O . GLY A 1 196 ? 5.299 3.272 19.751 1.00 91.56 196 GLY A O 1
ATOM 1615 N N . TRP A 1 197 ? 3.233 3.866 20.326 1.00 93.00 197 TRP A N 1
ATOM 1616 C CA . TRP A 1 197 ? 2.954 2.576 20.950 1.00 93.00 197 TRP A CA 1
ATOM 1617 C C . TRP A 1 197 ? 2.931 1.462 19.908 1.00 93.00 197 TRP A C 1
ATOM 1619 O O . TRP A 1 197 ? 3.633 0.472 20.090 1.00 93.00 197 TRP A O 1
ATOM 1629 N N . ILE A 1 198 ? 2.217 1.636 18.790 1.00 89.25 198 ILE A N 1
ATOM 1630 C CA . ILE A 1 198 ? 2.155 0.651 17.694 1.00 89.25 198 ILE A CA 1
ATOM 1631 C C . ILE A 1 198 ? 3.548 0.343 17.138 1.00 89.25 198 ILE A C 1
ATOM 1633 O O . ILE A 1 198 ? 3.858 -0.831 16.936 1.00 89.25 198 ILE A O 1
ATOM 1637 N N . SER A 1 199 ? 4.392 1.362 16.937 1.00 87.94 199 SER A N 1
ATOM 1638 C CA . SER A 1 199 ? 5.765 1.175 16.448 1.00 87.94 199 SER A CA 1
ATOM 1639 C C . SER A 1 199 ? 6.717 0.570 17.485 1.00 87.94 199 SER A C 1
ATOM 1641 O O . SER A 1 199 ? 7.823 0.174 17.130 1.00 87.94 199 SER A O 1
ATOM 1643 N N . GLY A 1 200 ? 6.291 0.446 18.748 1.00 89.88 200 GLY A N 1
ATOM 1644 C CA . GLY A 1 200 ? 7.114 -0.077 19.842 1.00 89.88 200 GLY A CA 1
ATOM 1645 C C . GLY A 1 200 ? 8.026 0.966 20.494 1.00 89.88 200 GLY A C 1
ATOM 1646 O O . GLY A 1 200 ? 8.853 0.612 21.322 1.00 89.88 200 GLY A O 1
ATOM 1647 N N . GLU A 1 201 ? 7.873 2.245 20.153 1.00 92.56 201 GLU A N 1
ATOM 1648 C CA . GLU A 1 201 ? 8.595 3.368 20.768 1.00 92.56 201 GLU A CA 1
ATOM 1649 C C . GLU A 1 201 ? 8.011 3.785 22.126 1.00 92.56 201 GLU A C 1
ATOM 1651 O O . GLU A 1 201 ? 8.675 4.456 22.914 1.00 92.56 201 GLU A O 1
ATOM 1656 N N . VAL A 1 202 ? 6.752 3.432 22.393 1.00 93.81 202 VAL A N 1
ATOM 1657 C CA . VAL A 1 202 ? 6.041 3.767 23.632 1.00 93.81 202 VAL A CA 1
ATOM 1658 C C . VAL A 1 202 ? 5.545 2.493 24.298 1.00 93.81 202 VAL A C 1
ATOM 1660 O O . VAL A 1 202 ? 4.873 1.669 23.678 1.00 93.81 202 VAL A O 1
ATOM 1663 N N . GLU A 1 203 ? 5.811 2.379 25.593 1.00 94.00 203 GLU A N 1
ATOM 1664 C CA . GLU A 1 203 ? 5.354 1.268 26.422 1.00 94.00 203 GLU A CA 1
ATOM 1665 C C . GLU A 1 203 ? 3.861 1.383 26.766 1.00 94.00 203 GLU A C 1
ATOM 1667 O O . GLU A 1 203 ? 3.314 2.474 26.960 1.00 94.00 203 GLU A O 1
ATOM 1672 N N . GLU A 1 204 ? 3.187 0.241 26.907 1.00 93.88 204 GLU A N 1
ATOM 1673 C CA . GLU A 1 204 ? 1.753 0.193 27.219 1.00 93.88 204 GLU A CA 1
ATOM 1674 C C . 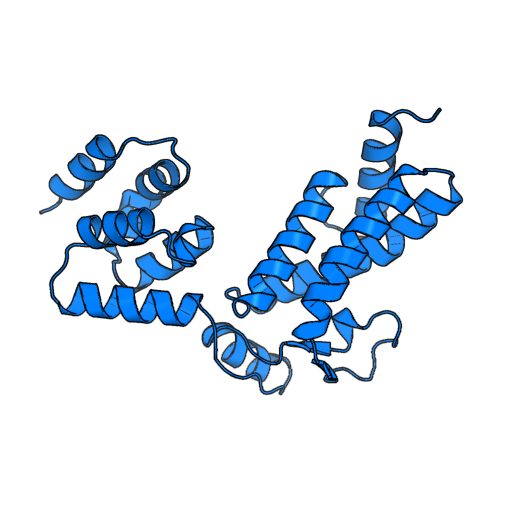GLU A 1 204 ? 1.360 0.990 28.482 1.00 93.88 204 GLU A C 1
ATOM 1676 O O . GLU A 1 204 ? 0.366 1.719 28.417 1.00 93.88 204 GLU A O 1
ATOM 1681 N N . PRO A 1 205 ? 2.104 0.961 29.611 1.00 94.94 205 PRO A N 1
ATOM 1682 C CA . PRO A 1 205 ? 1.755 1.759 30.787 1.00 94.94 205 PRO A CA 1
ATOM 1683 C C . PRO A 1 205 ? 1.647 3.264 30.503 1.00 94.94 205 PRO A C 1
ATOM 1685 O O . PRO A 1 205 ? 0.750 3.918 31.034 1.00 94.94 205 PRO A O 1
ATOM 1688 N N . MET A 1 206 ? 2.495 3.815 29.625 1.00 92.38 206 MET A N 1
ATOM 1689 C CA . MET A 1 206 ? 2.420 5.230 29.237 1.00 92.38 206 MET A CA 1
ATOM 1690 C C . MET A 1 206 ? 1.143 5.526 28.445 1.00 92.38 206 MET A C 1
ATOM 1692 O O . MET A 1 206 ? 0.488 6.546 28.675 1.00 92.38 206 MET A O 1
ATOM 1696 N N . LEU A 1 207 ? 0.753 4.610 27.552 1.00 93.00 207 LEU A N 1
ATOM 1697 C CA . LEU A 1 207 ? -0.513 4.693 26.827 1.00 93.00 207 LEU A CA 1
ATOM 1698 C C . LEU A 1 207 ? -1.706 4.670 27.795 1.00 93.00 207 LEU A C 1
ATOM 1700 O O . LEU A 1 207 ? -2.602 5.508 27.687 1.00 93.00 207 L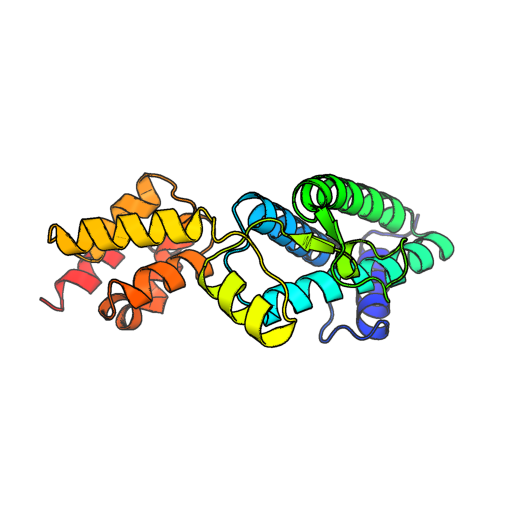EU A O 1
ATOM 1704 N N . ARG A 1 208 ? -1.708 3.750 28.769 1.00 93.38 208 ARG A N 1
ATOM 1705 C CA . ARG A 1 208 ? -2.802 3.611 29.745 1.00 93.38 208 ARG A CA 1
ATOM 1706 C C . ARG A 1 208 ? -2.999 4.870 30.591 1.00 93.38 208 ARG A C 1
ATOM 1708 O O . ARG A 1 208 ? -4.144 5.283 30.797 1.00 93.38 208 ARG A O 1
ATOM 1715 N N . SER A 1 209 ? -1.914 5.503 31.039 1.00 91.00 209 SER A N 1
ATOM 1716 C CA . SER A 1 209 ? -1.977 6.741 31.829 1.00 91.00 209 SER A CA 1
ATOM 1717 C C . SER A 1 209 ? -2.656 7.877 31.058 1.00 91.00 209 SER A C 1
ATOM 1719 O O . SER A 1 209 ? -3.608 8.476 31.552 1.00 91.00 209 SER A O 1
ATOM 1721 N N . SER A 1 210 ? -2.269 8.092 29.797 1.00 88.75 210 SER A N 1
ATOM 1722 C CA . SER A 1 210 ? -2.832 9.156 28.951 1.00 88.75 210 SER A CA 1
ATOM 1723 C C . SER A 1 210 ? -4.340 9.009 28.698 1.00 88.75 210 SER A C 1
ATOM 1725 O O . SER A 1 210 ? -5.064 10.002 28.627 1.00 88.75 210 SER A O 1
ATOM 1727 N N . PHE A 1 211 ? -4.845 7.776 28.595 1.00 86.56 211 PHE A N 1
ATOM 1728 C CA . PHE A 1 211 ? -6.280 7.516 28.421 1.00 86.56 211 PHE A CA 1
ATOM 1729 C C . PHE A 1 211 ? -7.081 7.578 29.733 1.00 86.56 211 PHE A C 1
ATOM 1731 O O . PHE A 1 211 ? -8.309 7.656 29.685 1.00 86.56 211 PHE A O 1
ATOM 1738 N N . SER A 1 212 ? -6.411 7.556 30.889 1.00 82.88 212 SER A N 1
ATOM 1739 C CA . SER A 1 212 ? -7.049 7.636 32.210 1.00 82.88 212 SER A CA 1
ATOM 1740 C C . SER A 1 212 ? -7.273 9.079 32.673 1.00 82.88 212 SER A C 1
ATOM 1742 O O . SER A 1 212 ? -8.266 9.351 33.335 1.00 82.88 212 SER A O 1
ATOM 1744 N N . GLU A 1 213 ? -6.420 10.021 32.259 1.00 65.69 213 GLU A N 1
ATOM 1745 C CA . GLU A 1 213 ? -6.507 11.454 32.613 1.00 65.69 213 GLU A CA 1
ATOM 1746 C C . GLU A 1 213 ? -7.722 12.193 32.007 1.00 65.69 213 GLU A C 1
ATOM 1748 O O . GLU A 1 213 ? -7.906 13.384 32.238 1.00 65.69 213 GLU A O 1
ATOM 1753 N N . HIS A 1 214 ? -8.529 11.511 31.191 1.00 56.88 214 HIS A N 1
ATOM 1754 C CA . HIS A 1 214 ? -9.596 12.106 30.377 1.00 56.88 214 HIS A CA 1
ATOM 1755 C C . HIS A 1 214 ? -10.985 11.478 30.626 1.00 56.88 214 HIS A C 1
ATOM 1757 O O . HIS A 1 214 ? -11.891 11.690 29.815 1.00 56.88 214 HIS A O 1
ATOM 1763 N N . ARG A 1 215 ? -11.139 10.678 31.692 1.00 53.84 215 ARG A N 1
ATOM 1764 C CA . ARG A 1 215 ? -12.443 10.197 32.187 1.00 53.84 215 ARG A CA 1
ATOM 1765 C C . ARG A 1 215 ? -13.025 11.181 33.191 1.00 53.84 215 ARG A C 1
ATOM 1767 O O . ARG A 1 215 ? -14.256 11.374 33.130 1.00 53.84 215 ARG A O 1
#

Radius of gyration: 20.35 Å; chains: 1; bounding box: 54×27×57 Å

pLDDT: mean 94.09, std 7.38, range [48.44, 98.56]

Foldseek 3Di:
DQDPVNQQVLLQVQLVVLPDDHRDGLVRLLVLLLVCLVCLLQANADAPVSLVVSLVSVVSLVVRLVVCVVVPNVVSVVSVVSSVVSVVSNCVFFPAQQAPVDDPVSSSVRTDGQGHAPNRQVNCCVVRVDGHHHGGLLVVLLVVLLVCVVVVDDLLRSLVVCCVVPRPCLVDLVSVCVSSCVNPVVCVVVVVQSSCVSVVNHDSVVVVVVSVVPD